Protein AF-A0A2V8P100-F1 (afdb_monomer_lite)

Foldseek 3Di:
DDDQKFDDDDDDDDDVPDPDDDDDIGGQQLQDDDKDKDKDADDDDDPDDPPPDGIDIDIDHHDDPDHNPQLLSLLSNPSDPDDPVRSCVLSVCLVVCPPPPVSNVVSSVVSVVCVCPDPLCCLFLVVQQLLQLLLPAWDWDWDCVVHTDIDTGGPADPNRSRHRSCQLCPPADPPPPCNVVSNVVSLLVSLLVSVVVSCVSFPQQDALLRSLVSSCVSVVVPDDPVRSVVLNCLCPPDRTNPPSNSSSD

Sequence (249 aa):
MAANYGHITGHLSFMPGETSKTFQVLIMKDGFGSSEGFSLYLANAQGFDYGPLRSVNFYVGPPEGATSGDRQNFVCQHNRQPDPEGLAFWTNQITSCGNDQACIEAKQIDVATAFLLSTEFRQTGYLVERMWKTAYGDMPANSMFGGAHQIKVPRVTIDAFLRDSQEISQGVVVGQPGWEALLENNRQAFALEFVQRLAAALPTSMSPAEFVDKLNANAGNILSANERATAINLFGNSIDTSSLNARAR

Radius of gyration: 21.55 Å; chains: 1; bounding box: 51×60×54 Å

Structure (mmCIF, N/CA/C/O backbone):
data_AF-A0A2V8P100-F1
#
_entry.id   AF-A0A2V8P100-F1
#
loop_
_atom_site.group_PDB
_atom_site.id
_atom_site.type_symbol
_atom_site.label_atom_id
_atom_site.label_alt_id
_atom_site.label_comp_id
_atom_site.label_asym_id
_atom_site.label_entity_id
_atom_site.label_seq_id
_atom_site.pdbx_PDB_ins_code
_atom_site.Cartn_x
_atom_site.Cartn_y
_atom_site.Cartn_z
_atom_site.occupancy
_atom_site.B_iso_or_equiv
_atom_site.auth_seq_id
_atom_site.auth_comp_id
_atom_site.auth_asym_id
_atom_site.auth_atom_id
_atom_site.pdbx_PDB_model_num
ATOM 1 N N . MET A 1 1 ? -19.256 9.508 -0.024 1.00 41.84 1 MET A N 1
ATOM 2 C CA . MET A 1 1 ? -19.756 8.808 1.174 1.00 41.84 1 MET A CA 1
ATOM 3 C C . MET A 1 1 ? -18.884 7.586 1.343 1.00 41.84 1 MET A C 1
ATOM 5 O O . MET A 1 1 ? -18.567 6.973 0.328 1.00 41.84 1 MET A O 1
ATOM 9 N N . ALA A 1 2 ? -18.387 7.340 2.552 1.00 52.50 2 ALA A N 1
ATOM 10 C CA . ALA A 1 2 ? -17.657 6.111 2.837 1.00 52.50 2 ALA A CA 1
ATOM 11 C C . ALA A 1 2 ? -18.679 4.972 2.939 1.00 52.50 2 ALA A C 1
ATOM 13 O O . ALA A 1 2 ? -19.800 5.212 3.377 1.00 52.50 2 ALA A O 1
ATOM 14 N N . ALA A 1 3 ? -18.321 3.772 2.488 1.00 56.94 3 ALA A N 1
ATOM 15 C CA . ALA A 1 3 ? -19.199 2.620 2.638 1.00 56.94 3 ALA A CA 1
ATOM 16 C C . ALA A 1 3 ? -19.293 2.224 4.120 1.00 56.94 3 ALA A C 1
ATOM 18 O O . ALA A 1 3 ? -18.285 2.214 4.830 1.00 56.94 3 ALA A O 1
ATOM 19 N N . ASN A 1 4 ? -20.481 1.823 4.570 1.00 58.72 4 ASN A N 1
ATOM 20 C CA . ASN A 1 4 ? -20.752 1.358 5.931 1.00 58.72 4 ASN A CA 1
ATOM 21 C C . ASN A 1 4 ? -20.175 -0.040 6.238 1.00 58.72 4 ASN A C 1
ATOM 23 O O . ASN A 1 4 ? -20.453 -0.631 7.285 1.00 58.72 4 ASN A O 1
ATOM 27 N N . TYR A 1 5 ? -19.392 -0.605 5.324 1.00 61.47 5 TYR A N 1
ATOM 28 C CA . TYR A 1 5 ? -18.783 -1.927 5.408 1.00 61.47 5 TYR A CA 1
ATOM 29 C C . TYR A 1 5 ? -17.414 -1.923 4.723 1.00 61.47 5 TYR A C 1
ATOM 31 O O . TYR A 1 5 ? -17.185 -1.224 3.737 1.00 61.47 5 TYR A O 1
ATOM 39 N N . GLY A 1 6 ? -16.482 -2.695 5.270 1.00 62.69 6 GLY A N 1
ATOM 40 C CA . GLY A 1 6 ? -15.168 -2.911 4.693 1.00 62.69 6 GLY A CA 1
ATOM 41 C C . GLY A 1 6 ? -15.260 -3.874 3.518 1.00 62.69 6 GLY A C 1
ATOM 42 O O . GLY A 1 6 ? -15.935 -4.904 3.592 1.00 62.69 6 GLY A O 1
ATOM 43 N N . HIS A 1 7 ? -14.554 -3.555 2.438 1.00 66.81 7 HIS A N 1
ATOM 44 C CA . HIS A 1 7 ? -14.373 -4.488 1.335 1.00 66.81 7 HIS A 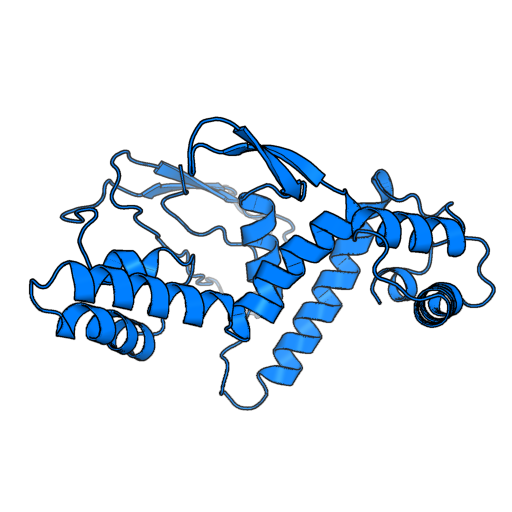CA 1
ATOM 45 C C . HIS A 1 7 ? -13.618 -5.732 1.828 1.00 66.81 7 HIS A C 1
ATOM 47 O O . HIS A 1 7 ? -12.612 -5.603 2.527 1.00 66.81 7 HIS A O 1
ATOM 53 N N . ILE A 1 8 ? -14.090 -6.928 1.456 1.00 70.56 8 ILE A N 1
ATOM 54 C CA . ILE A 1 8 ? -13.376 -8.186 1.690 1.00 70.56 8 ILE A CA 1
ATOM 55 C C . ILE A 1 8 ? -13.145 -8.957 0.391 1.00 70.56 8 ILE A C 1
ATOM 57 O O . ILE A 1 8 ? -14.051 -9.131 -0.421 1.00 70.56 8 ILE A O 1
ATOM 61 N N . THR A 1 9 ? -11.930 -9.461 0.191 1.00 75.88 9 THR A N 1
ATOM 62 C CA . THR A 1 9 ? -11.626 -10.488 -0.817 1.00 75.88 9 THR A CA 1
ATOM 63 C C . THR A 1 9 ? -10.693 -11.529 -0.216 1.00 75.88 9 THR A C 1
ATOM 65 O O . THR A 1 9 ? -9.847 -11.206 0.611 1.00 75.88 9 THR A O 1
ATOM 68 N N . GLY A 1 10 ? -10.864 -12.795 -0.595 1.00 73.50 10 GLY A N 1
ATOM 69 C CA . GLY A 1 10 ? -10.013 -13.877 -0.115 1.00 73.50 10 GLY A CA 1
ATOM 70 C C . GLY A 1 10 ? -10.379 -15.231 -0.715 1.00 73.50 10 GLY A C 1
ATOM 71 O O . GLY A 1 10 ? -11.362 -15.361 -1.445 1.00 73.50 10 GLY A O 1
ATOM 72 N N . HIS A 1 11 ? -9.584 -16.245 -0.376 1.00 79.00 11 HIS A N 1
ATOM 73 C CA . HIS A 1 11 ? -9.810 -17.634 -0.767 1.00 79.00 11 HIS A CA 1
ATOM 74 C C . HIS A 1 11 ? -10.365 -18.463 0.395 1.00 79.00 11 HIS A C 1
ATOM 76 O O . HIS A 1 11 ? -9.892 -18.371 1.527 1.00 79.00 11 HIS A O 1
ATOM 82 N N . LEU A 1 12 ? -11.346 -19.316 0.095 1.00 81.00 12 LEU A N 1
ATOM 83 C CA . LEU A 1 12 ? -11.880 -20.310 1.023 1.00 81.00 12 LEU A CA 1
ATOM 84 C C . LEU A 1 12 ? -11.398 -21.702 0.599 1.00 81.00 12 LEU A C 1
ATOM 86 O O . LEU A 1 12 ? -11.838 -22.223 -0.424 1.00 81.00 12 LEU A O 1
ATOM 90 N N . SER A 1 13 ? -10.512 -22.304 1.393 1.00 84.94 13 SER A N 1
ATOM 91 C CA . SER A 1 13 ? -9.955 -23.640 1.131 1.00 84.94 13 SER A CA 1
ATOM 92 C C . SER A 1 13 ? -10.539 -24.670 2.089 1.00 84.94 13 SER A C 1
ATOM 94 O O . SER A 1 13 ? -10.307 -24.581 3.293 1.00 84.94 13 SER A O 1
ATOM 96 N N . PHE A 1 14 ? -11.271 -25.650 1.564 1.00 83.94 14 PHE A N 1
ATOM 97 C CA . PHE A 1 14 ? -11.903 -26.715 2.345 1.00 83.94 14 PHE A CA 1
ATOM 98 C C . PHE A 1 14 ? -11.017 -27.966 2.369 1.00 83.94 14 PHE A C 1
ATOM 100 O O . PHE A 1 14 ? -10.573 -28.444 1.326 1.00 83.94 14 PHE A O 1
ATOM 107 N N . MET A 1 15 ? -10.764 -28.504 3.558 1.00 85.75 15 MET A N 1
ATOM 108 C CA . MET A 1 15 ? -10.129 -29.804 3.761 1.00 85.75 15 MET A CA 1
ATOM 109 C C . MET A 1 15 ? -11.155 -30.940 3.601 1.00 85.75 15 MET A C 1
ATOM 111 O O . MET A 1 15 ? -12.360 -30.700 3.728 1.00 85.75 15 MET A O 1
ATOM 115 N N . PRO A 1 16 ? -10.721 -32.194 3.355 1.00 84.94 16 PRO A N 1
ATOM 116 C CA . PRO A 1 16 ? -11.634 -33.331 3.276 1.00 84.94 16 PRO A CA 1
ATOM 117 C C . PRO A 1 16 ? -12.535 -33.432 4.515 1.00 84.94 16 PRO A C 1
ATOM 119 O O . PRO A 1 16 ? -12.050 -33.534 5.638 1.00 84.94 16 PRO A O 1
ATOM 122 N N . GLY A 1 17 ? -13.852 -33.402 4.299 1.00 86.75 17 GLY A N 1
ATOM 123 C CA . GLY A 1 17 ? -14.859 -33.463 5.363 1.00 86.75 17 GLY A CA 1
ATOM 124 C C . GLY A 1 17 ? -15.301 -32.109 5.934 1.00 86.75 17 GLY A C 1
ATOM 125 O O . GLY A 1 17 ? -16.277 -32.081 6.679 1.00 86.75 17 GLY A O 1
ATOM 126 N N . GLU A 1 18 ? -14.664 -30.987 5.578 1.00 86.62 18 GLU A N 1
ATOM 127 C CA . GLU A 1 18 ? -15.169 -29.659 5.944 1.00 86.62 18 GLU A CA 1
ATOM 128 C C . GLU A 1 18 ? -16.354 -29.260 5.056 1.00 86.62 18 GLU A C 1
ATOM 130 O O . GLU A 1 18 ? -16.256 -29.255 3.830 1.00 86.62 18 GLU A O 1
ATOM 135 N N . THR A 1 19 ? -17.466 -28.860 5.675 1.00 84.81 19 THR A N 1
ATOM 136 C CA . THR A 1 19 ? -18.686 -28.433 4.964 1.00 84.81 19 THR A CA 1
ATOM 137 C C . THR A 1 19 ? -19.005 -26.947 5.136 1.00 84.81 19 THR A C 1
ATOM 139 O O . THR A 1 19 ? -19.973 -26.458 4.561 1.00 84.81 19 THR A O 1
ATOM 142 N N . SER A 1 20 ? -18.220 -26.208 5.928 1.00 85.69 20 SER A N 1
ATOM 143 C CA . SER A 1 20 ? -18.439 -24.780 6.194 1.00 85.69 20 SER A CA 1
ATOM 144 C C . SER A 1 20 ? -17.132 -24.025 6.434 1.00 85.69 20 SER A C 1
ATOM 146 O O . SER A 1 20 ? -16.200 -24.572 7.021 1.00 85.69 20 SER A O 1
ATOM 148 N N . LYS A 1 21 ? -17.104 -22.744 6.053 1.00 83.19 21 LYS A N 1
ATOM 149 C CA . LYS A 1 21 ? -16.053 -21.781 6.406 1.00 83.19 21 LYS A CA 1
ATOM 150 C C . LYS A 1 21 ? -16.664 -20.489 6.928 1.00 83.19 21 LYS A C 1
ATOM 152 O O . LYS A 1 21 ? -17.764 -20.116 6.527 1.00 83.19 21 LYS A O 1
ATOM 157 N N . THR A 1 22 ? -15.902 -19.796 7.763 1.00 81.12 22 THR A N 1
ATOM 158 C CA . THR A 1 22 ? -16.258 -18.481 8.297 1.00 81.12 22 THR A CA 1
ATOM 159 C C . THR A 1 22 ? -15.250 -17.453 7.806 1.00 81.12 22 THR A C 1
ATOM 161 O O . THR A 1 22 ? -14.053 -17.725 7.746 1.00 81.12 22 THR A O 1
ATOM 164 N N . PHE A 1 23 ? -15.738 -16.266 7.478 1.00 74.69 23 PHE A N 1
ATOM 165 C CA . PHE A 1 23 ? -14.945 -15.077 7.187 1.00 74.69 23 PHE A CA 1
ATOM 166 C C . PHE A 1 23 ? -15.569 -13.898 7.939 1.00 74.69 23 PHE A C 1
ATOM 168 O O . PHE A 1 23 ? -16.713 -13.981 8.389 1.00 74.69 23 PHE A O 1
ATOM 175 N N . GLN A 1 24 ? -14.819 -12.814 8.107 1.00 69.94 24 GLN A N 1
ATOM 176 C CA . GLN A 1 24 ? -15.282 -11.630 8.830 1.00 69.94 24 GLN A CA 1
ATOM 177 C C . GLN A 1 24 ? -15.435 -10.466 7.859 1.00 69.94 24 GLN A C 1
ATOM 179 O O . GLN A 1 24 ? -14.522 -10.186 7.091 1.00 69.94 24 GLN A O 1
ATOM 184 N N . VAL A 1 25 ? -16.579 -9.784 7.900 1.00 69.62 25 VAL A N 1
ATOM 185 C CA . VAL A 1 25 ? -16.791 -8.521 7.185 1.00 69.62 25 VAL A CA 1
ATOM 186 C C . VAL A 1 25 ? -16.792 -7.412 8.220 1.00 69.62 25 VAL A C 1
ATOM 188 O O . VAL A 1 25 ? -17.570 -7.454 9.174 1.00 69.62 25 VAL A O 1
ATOM 191 N N . LEU A 1 26 ? -15.916 -6.429 8.042 1.00 66.69 26 LEU A N 1
ATOM 192 C CA . LEU A 1 26 ? -15.893 -5.266 8.914 1.00 66.69 26 LEU A CA 1
ATOM 193 C C . LEU A 1 26 ? -17.109 -4.386 8.618 1.00 66.69 26 LEU A C 1
ATOM 195 O O . LEU A 1 26 ? -17.379 -4.083 7.462 1.00 66.69 26 LEU A O 1
ATOM 199 N N . ILE A 1 27 ? -17.822 -3.946 9.650 1.00 66.75 27 ILE A N 1
ATOM 200 C CA . ILE A 1 27 ? -18.896 -2.956 9.528 1.00 66.75 27 ILE A CA 1
ATOM 201 C C . ILE A 1 27 ? -18.372 -1.627 10.073 1.00 66.75 27 ILE A C 1
ATOM 203 O 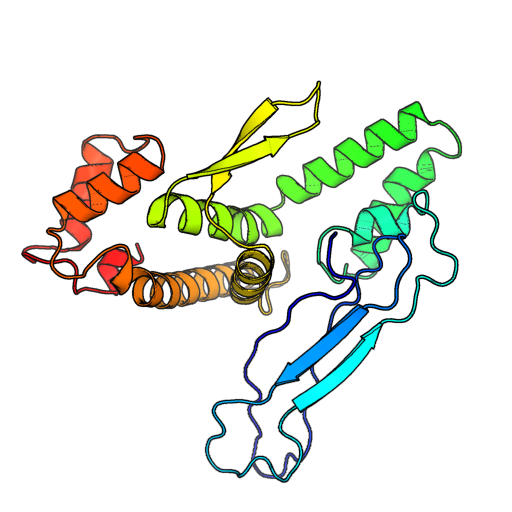O . ILE A 1 27 ? -17.892 -1.568 11.203 1.00 66.75 27 ILE A O 1
ATOM 207 N N . MET A 1 28 ? -18.448 -0.572 9.267 1.00 60.38 28 MET A N 1
ATOM 208 C CA . MET A 1 28 ? -17.819 0.730 9.510 1.00 60.38 28 MET A CA 1
ATOM 209 C C . MET A 1 28 ? -18.894 1.802 9.452 1.00 60.38 28 MET A C 1
ATOM 211 O O . MET A 1 28 ? -19.043 2.490 8.453 1.00 60.38 28 MET A O 1
ATOM 215 N N . LYS A 1 29 ? -19.702 1.908 10.505 1.00 60.62 29 LYS A N 1
ATOM 216 C CA . LYS A 1 29 ? -20.777 2.903 10.546 1.00 60.62 29 LYS A CA 1
ATOM 217 C C . LYS A 1 29 ? -20.166 4.305 10.593 1.00 60.62 29 LYS A C 1
ATOM 219 O O . LYS A 1 29 ? -19.533 4.658 11.584 1.00 60.62 29 LYS A O 1
ATOM 224 N N . ASP A 1 30 ? -20.368 5.098 9.544 1.00 51.94 30 ASP A N 1
ATOM 225 C CA . ASP A 1 30 ? -19.802 6.451 9.418 1.00 51.94 30 ASP A CA 1
ATOM 226 C C . ASP A 1 30 ? -20.589 7.527 10.201 1.00 51.94 30 ASP A C 1
ATOM 228 O O . ASP A 1 30 ? -20.211 8.698 10.225 1.00 51.94 30 ASP A O 1
ATOM 232 N N . GLY A 1 31 ? -21.666 7.123 10.885 1.00 52.47 31 GLY A N 1
ATOM 233 C CA . GLY A 1 31 ? -22.536 8.007 11.664 1.00 52.47 31 GLY A CA 1
ATOM 234 C C . GLY A 1 31 ? -23.555 8.781 10.821 1.00 52.47 31 GLY A C 1
ATOM 235 O O . GLY A 1 31 ? -24.332 9.549 11.387 1.00 52.47 31 GLY A O 1
ATOM 236 N N . PHE A 1 32 ? -23.604 8.569 9.499 1.00 50.31 32 PHE A N 1
ATOM 237 C CA . PHE A 1 32 ? -24.559 9.204 8.593 1.00 50.31 32 PHE A CA 1
ATOM 238 C C . PHE A 1 32 ? -25.553 8.184 8.010 1.00 50.31 32 PHE A C 1
ATOM 240 O O . PHE A 1 32 ? -25.241 7.046 7.672 1.00 50.31 32 PHE A O 1
ATOM 247 N N . GLY A 1 33 ? -26.825 8.587 7.967 1.00 55.94 33 GLY A N 1
ATOM 248 C CA . GLY A 1 33 ? -27.954 7.684 7.763 1.00 55.94 33 GLY A CA 1
ATOM 249 C C . GLY A 1 33 ? -28.288 7.387 6.302 1.00 55.94 33 GLY A C 1
ATOM 250 O O . GLY A 1 33 ? -28.824 8.237 5.599 1.00 55.94 33 GLY A O 1
ATOM 251 N N . SER A 1 34 ? -28.094 6.132 5.902 1.00 59.22 34 SER A N 1
ATOM 252 C CA . SER A 1 34 ? -29.028 5.340 5.086 1.00 59.22 34 SER A CA 1
ATOM 253 C C . SER A 1 34 ? -28.655 3.858 5.213 1.00 59.22 34 SER A C 1
ATOM 255 O O . SER A 1 34 ? -27.552 3.536 5.652 1.00 59.22 34 SER A O 1
ATOM 257 N N . SER A 1 35 ? -29.570 2.942 4.891 1.00 65.25 35 SER A N 1
ATOM 258 C CA . SER A 1 35 ? -29.195 1.533 4.755 1.00 65.25 35 SER A CA 1
ATOM 259 C C . SER A 1 35 ? -28.334 1.360 3.515 1.00 65.25 35 SER A C 1
ATOM 261 O O . SER A 1 35 ? -28.740 1.763 2.426 1.00 65.25 35 SER A O 1
ATOM 263 N N . GLU A 1 36 ? -27.183 0.719 3.672 1.00 73.00 36 GLU A N 1
ATOM 264 C CA . GLU A 1 36 ? -26.303 0.402 2.554 1.00 73.00 36 GLU A CA 1
ATOM 265 C C . GLU A 1 36 ? -26.272 -1.109 2.337 1.00 73.00 36 GLU A C 1
ATOM 267 O O . GLU A 1 36 ? -26.146 -1.890 3.285 1.00 73.00 36 GLU A O 1
ATOM 272 N N . GLY A 1 37 ? -26.455 -1.520 1.085 1.00 72.88 37 GLY A N 1
ATOM 273 C CA . GLY A 1 37 ? -26.404 -2.919 0.690 1.00 72.88 37 GLY A CA 1
ATOM 274 C C . GLY A 1 37 ? -25.052 -3.266 0.086 1.00 72.88 37 GLY A C 1
ATOM 275 O O . GLY A 1 37 ? -24.488 -2.468 -0.659 1.00 72.88 37 GLY A O 1
ATOM 276 N N . PHE A 1 38 ? -24.572 -4.474 0.355 1.00 77.94 38 PHE A N 1
ATOM 277 C CA . PHE A 1 38 ? -23.441 -5.056 -0.360 1.00 77.94 38 PHE A CA 1
ATOM 278 C C . PHE A 1 38 ? -23.751 -6.481 -0.784 1.00 77.94 38 PHE A C 1
ATOM 280 O O . PHE A 1 38 ? -24.570 -7.169 -0.174 1.00 77.94 38 PHE A O 1
ATOM 287 N N . SER A 1 39 ? -23.078 -6.935 -1.831 1.00 84.00 39 SER A N 1
ATOM 288 C CA . SER A 1 39 ? -23.228 -8.291 -2.342 1.00 84.00 39 SER A CA 1
ATOM 289 C C . SER A 1 39 ? -21.933 -9.057 -2.116 1.00 84.00 39 SER A C 1
ATOM 291 O O . SER A 1 39 ? -20.860 -8.614 -2.519 1.00 84.00 39 SER A O 1
ATOM 293 N N . LEU A 1 40 ? -22.037 -10.227 -1.497 1.00 83.75 40 LEU A N 1
ATOM 294 C CA . LEU A 1 40 ? -20.969 -11.216 -1.508 1.00 83.75 40 LEU A CA 1
ATOM 295 C C . LEU A 1 40 ? -21.102 -12.048 -2.781 1.00 83.75 40 LEU A C 1
ATOM 297 O O . LEU A 1 40 ? -22.211 -12.459 -3.126 1.00 83.75 40 LEU A O 1
ATOM 301 N N . TYR A 1 41 ? -19.986 -12.335 -3.444 1.00 85.44 41 TYR A N 1
ATOM 302 C CA . TYR A 1 41 ? -19.936 -13.205 -4.618 1.00 85.44 41 TYR A CA 1
ATOM 303 C C . TYR A 1 41 ? -18.919 -14.324 -4.397 1.00 85.44 41 TYR A C 1
ATOM 305 O O . TYR A 1 41 ? -17.794 -14.065 -3.976 1.00 85.44 41 TYR A O 1
ATOM 313 N N . LEU A 1 42 ? -19.303 -15.563 -4.706 1.00 85.25 42 LEU A N 1
ATOM 314 C CA . LEU A 1 42 ? -18.384 -16.700 -4.761 1.00 85.25 42 LEU A CA 1
ATOM 315 C C . LEU A 1 42 ? -17.949 -16.931 -6.215 1.00 85.25 42 LEU A C 1
ATOM 317 O O . LEU A 1 42 ? -18.788 -17.075 -7.104 1.00 85.25 42 LEU A O 1
ATOM 321 N N . ALA A 1 43 ? -16.636 -16.975 -6.447 1.00 84.19 43 ALA A N 1
ATOM 322 C CA . ALA A 1 43 ? -16.020 -17.139 -7.766 1.00 84.19 43 ALA A CA 1
ATOM 323 C C . ALA A 1 43 ? -14.823 -18.113 -7.716 1.00 84.19 43 ALA A C 1
ATOM 325 O O . ALA A 1 43 ? -14.382 -18.503 -6.638 1.00 84.19 43 ALA A O 1
ATOM 326 N N . ASN A 1 44 ? -14.398 -18.613 -8.884 1.00 81.56 44 ASN A N 1
ATOM 327 C CA . ASN A 1 44 ? -13.300 -19.573 -9.086 1.00 81.56 44 ASN A CA 1
ATOM 328 C C . ASN A 1 44 ? -13.296 -20.876 -8.231 1.00 81.56 44 ASN A C 1
ATOM 330 O O . ASN A 1 44 ? -12.285 -21.206 -7.618 1.00 81.56 44 ASN A O 1
ATOM 334 N N . ALA A 1 45 ? -14.392 -21.643 -8.194 1.00 82.50 45 ALA A N 1
ATOM 335 C CA . ALA A 1 45 ? -14.489 -22.909 -7.466 1.00 82.50 45 ALA A CA 1
ATOM 336 C C . ALA A 1 45 ? -13.689 -23.988 -8.186 1.00 82.50 45 ALA A C 1
ATOM 338 O O . ALA A 1 45 ? -13.707 -24.089 -9.412 1.00 82.50 45 ALA A O 1
ATOM 339 N N . GLN A 1 46 ? -12.991 -24.792 -7.394 1.00 83.62 46 GLN A N 1
ATOM 340 C CA . GLN A 1 46 ? -12.144 -25.880 -7.854 1.00 83.62 46 GLN A CA 1
ATOM 341 C C . GLN A 1 46 ? -12.453 -27.102 -6.988 1.00 83.62 46 GLN A C 1
ATOM 343 O O . GLN A 1 46 ? -12.393 -27.021 -5.764 1.00 83.62 46 GLN A O 1
ATOM 348 N N . GLY A 1 47 ? -12.804 -28.228 -7.613 1.00 80.50 47 GLY A N 1
ATOM 349 C CA . GLY A 1 47 ? -13.109 -29.479 -6.903 1.00 80.50 47 GLY A CA 1
ATOM 350 C C . GLY A 1 47 ? -14.511 -29.575 -6.283 1.00 80.50 47 GLY A C 1
ATOM 351 O O . GLY A 1 47 ? -14.802 -30.572 -5.629 1.00 80.50 47 GLY A O 1
ATOM 352 N N . PHE A 1 48 ? -15.382 -28.583 -6.494 1.00 75.81 48 PHE A N 1
ATOM 353 C CA . PHE A 1 48 ? -16.797 -28.611 -6.108 1.00 75.81 48 PHE A CA 1
ATOM 354 C C . PHE A 1 48 ? -17.623 -27.651 -6.975 1.00 75.81 48 PHE A C 1
ATOM 356 O O . PHE A 1 48 ? -17.084 -26.716 -7.567 1.00 75.81 48 PHE A O 1
ATOM 363 N N . ASP A 1 49 ? -18.939 -27.860 -7.002 1.00 78.75 49 ASP A N 1
ATOM 364 C CA . ASP A 1 49 ? -19.901 -26.942 -7.614 1.00 78.75 49 ASP A CA 1
ATOM 365 C C . ASP A 1 49 ? -20.504 -25.998 -6.566 1.00 78.75 49 ASP A C 1
ATOM 367 O O . ASP A 1 49 ? -20.748 -26.380 -5.425 1.00 78.75 49 ASP A O 1
ATOM 371 N N . TYR A 1 50 ? -20.815 -24.762 -6.963 1.00 68.69 50 TYR A N 1
ATOM 372 C CA . TYR A 1 50 ? -21.352 -23.722 -6.068 1.00 68.69 50 TYR A CA 1
ATOM 373 C C . TYR A 1 50 ? -22.733 -23.992 -5.463 1.00 68.69 50 TYR A C 1
ATOM 375 O O . TYR A 1 50 ? -23.196 -23.225 -4.620 1.00 68.69 50 TYR A O 1
ATOM 383 N N . GLY A 1 51 ? -23.452 -25.005 -5.943 1.00 72.75 51 GLY A N 1
ATOM 384 C CA . GLY A 1 51 ? -24.893 -25.071 -5.724 1.00 72.75 51 GLY A CA 1
ATOM 385 C C . GLY A 1 51 ? -25.623 -23.823 -6.273 1.00 72.75 51 GLY A C 1
ATOM 386 O O . GLY A 1 51 ? -25.087 -23.098 -7.121 1.00 72.75 51 GLY A O 1
ATOM 387 N N . PRO A 1 52 ? -26.872 -23.574 -5.837 1.00 73.75 52 PRO A N 1
ATOM 388 C CA . PRO A 1 52 ? -27.731 -22.533 -6.411 1.00 73.75 52 PRO A CA 1
ATOM 389 C C . PRO A 1 52 ? -27.412 -21.103 -5.938 1.00 73.75 52 PRO A C 1
ATOM 391 O O . PRO A 1 52 ? -27.794 -20.145 -6.607 1.00 73.75 52 PRO A O 1
ATOM 394 N N . LEU A 1 53 ? -26.720 -20.931 -4.808 1.00 70.81 53 LEU A N 1
ATOM 395 C CA . LEU A 1 53 ? -26.421 -19.618 -4.230 1.00 70.81 53 LEU A CA 1
ATOM 396 C C . LEU A 1 53 ? -24.975 -19.219 -4.530 1.00 70.81 53 LEU A C 1
ATOM 398 O O . LEU A 1 53 ? -24.040 -19.689 -3.893 1.00 70.81 53 LEU A O 1
ATOM 402 N N . ARG A 1 54 ? -24.799 -18.319 -5.501 1.00 77.94 54 ARG A N 1
ATOM 403 C CA . ARG A 1 54 ? -23.485 -17.752 -5.870 1.00 77.94 54 ARG A CA 1
ATOM 404 C C . ARG A 1 54 ? -23.277 -16.331 -5.370 1.00 77.94 54 ARG A C 1
ATOM 406 O O . ARG A 1 54 ? -22.155 -15.833 -5.375 1.00 77.94 54 ARG A O 1
ATOM 413 N N . SER A 1 55 ? -24.362 -15.687 -4.960 1.00 82.25 55 SER A N 1
ATOM 414 C CA . SER A 1 55 ? -24.339 -14.356 -4.390 1.00 82.25 55 SER A CA 1
ATOM 415 C C . SER A 1 55 ? -25.371 -14.233 -3.285 1.00 82.25 55 SER A C 1
ATOM 417 O O . SER A 1 55 ? -26.442 -14.839 -3.355 1.00 82.25 55 SER A O 1
ATOM 419 N N . VAL A 1 56 ? -25.025 -13.457 -2.266 1.00 83.38 56 VAL A N 1
ATOM 420 C CA . VAL A 1 56 ? -25.910 -13.104 -1.160 1.00 83.38 56 VAL A CA 1
ATOM 421 C C . VAL A 1 56 ? -25.829 -11.598 -0.970 1.00 83.38 56 VAL A C 1
ATOM 423 O O . VAL A 1 56 ? -24.735 -11.040 -0.888 1.00 83.38 56 VAL A O 1
ATOM 426 N N . ASN A 1 57 ? -26.992 -10.953 -0.900 1.00 82.88 57 ASN A N 1
ATOM 427 C CA . ASN A 1 57 ? -27.095 -9.536 -0.580 1.00 82.88 57 ASN A CA 1
ATOM 428 C C . ASN A 1 57 ? -27.221 -9.366 0.931 1.00 82.88 57 ASN A C 1
ATOM 430 O O . ASN A 1 57 ? -28.075 -9.986 1.567 1.00 82.88 57 ASN A O 1
ATOM 434 N N . PHE A 1 58 ? -26.386 -8.502 1.483 1.00 80.31 58 PHE A N 1
ATOM 435 C CA . PHE A 1 58 ? -26.404 -8.083 2.871 1.00 80.31 58 PHE A CA 1
ATOM 436 C C . PHE A 1 58 ? -26.847 -6.630 2.943 1.00 80.31 58 PHE A C 1
ATOM 438 O O . PHE A 1 58 ? -26.549 -5.836 2.053 1.00 80.31 58 PHE A O 1
ATOM 445 N N . TYR A 1 59 ? -27.538 -6.284 4.024 1.00 76.94 59 TYR A N 1
ATOM 446 C CA . TYR A 1 59 ? -27.953 -4.917 4.306 1.00 76.94 59 TYR A CA 1
ATOM 447 C C . TYR A 1 59 ? -27.401 -4.504 5.658 1.00 76.94 59 TYR A C 1
ATOM 449 O O . TYR A 1 59 ? -27.663 -5.154 6.672 1.00 76.94 59 TYR A O 1
ATOM 457 N N . VAL A 1 60 ? -26.649 -3.410 5.669 1.00 70.31 60 VAL A N 1
ATOM 458 C CA . VAL A 1 60 ? -26.217 -2.759 6.899 1.00 70.31 60 VAL A CA 1
ATOM 459 C C . VAL A 1 60 ? -27.283 -1.731 7.255 1.00 70.31 60 VAL A C 1
ATOM 461 O O . VAL A 1 60 ? -27.524 -0.774 6.518 1.00 70.31 60 VAL A O 1
ATOM 464 N N . GLY A 1 61 ? -27.980 -1.976 8.365 1.00 62.59 61 GLY A N 1
ATOM 465 C CA . GLY A 1 61 ? -28.975 -1.049 8.900 1.00 62.59 61 GLY A CA 1
ATOM 466 C C . GLY A 1 61 ? -28.351 0.290 9.312 1.00 62.59 61 GLY A C 1
ATOM 467 O O . GLY A 1 61 ? -27.133 0.362 9.511 1.00 62.59 61 GLY A O 1
ATOM 468 N N . PRO A 1 62 ? -29.171 1.346 9.466 1.00 58.19 62 PRO A N 1
ATOM 469 C CA . PRO A 1 62 ? -28.682 2.651 9.892 1.00 58.19 62 PRO A CA 1
ATOM 470 C C . PRO A 1 62 ? -27.912 2.554 11.224 1.00 58.19 62 PRO A C 1
ATOM 472 O O . PRO A 1 62 ? -28.107 1.609 12.001 1.00 58.19 62 PRO A O 1
ATOM 475 N N . PRO A 1 63 ? -27.025 3.518 11.516 1.00 56.25 63 PRO A N 1
ATOM 476 C CA . PRO A 1 63 ? -26.392 3.582 12.819 1.00 56.25 63 PRO A CA 1
ATOM 477 C C . PRO A 1 63 ? -27.451 3.722 13.927 1.00 56.25 63 PRO A C 1
ATOM 479 O O . PRO A 1 63 ? -28.136 4.736 14.014 1.00 56.25 63 PRO A O 1
ATOM 482 N N . GLU A 1 64 ? -27.600 2.710 14.786 1.00 50.66 64 GLU A N 1
ATOM 483 C CA . GLU A 1 64 ? -28.364 2.844 16.027 1.00 50.66 64 GLU A CA 1
ATOM 484 C C . GLU A 1 64 ? -27.507 3.622 17.031 1.00 50.66 64 GLU A C 1
ATOM 486 O O . GLU A 1 64 ? -26.462 3.141 17.463 1.00 50.66 64 GLU A O 1
ATOM 491 N N . GLY A 1 65 ? -27.918 4.849 17.356 1.00 50.44 65 GLY A N 1
ATOM 492 C CA . GLY A 1 65 ? -27.334 5.646 18.440 1.00 50.44 65 GLY A CA 1
ATOM 493 C C . GLY A 1 65 ? -25.986 6.321 18.164 1.00 50.44 65 GLY A C 1
ATOM 494 O O . GLY A 1 65 ? -25.527 7.062 19.024 1.00 50.44 65 GLY A O 1
ATOM 495 N N . ALA A 1 66 ? -25.369 6.123 16.996 1.00 44.69 66 ALA A N 1
ATOM 496 C CA . ALA A 1 66 ? -24.097 6.763 16.665 1.00 44.69 66 ALA A CA 1
ATOM 497 C C . ALA A 1 66 ? -24.313 8.219 16.238 1.00 44.69 66 ALA A C 1
ATOM 499 O O . ALA A 1 66 ? -24.855 8.492 15.166 1.00 44.69 66 ALA A O 1
ATOM 500 N N . THR A 1 67 ? -23.859 9.154 17.068 1.00 46.62 67 THR A N 1
ATOM 501 C CA . THR A 1 67 ? -23.697 10.551 16.656 1.00 46.62 67 THR A CA 1
ATOM 502 C C . THR A 1 67 ? -22.261 10.759 16.180 1.00 46.62 67 THR A C 1
ATOM 504 O O . THR A 1 67 ? -21.336 10.075 16.621 1.00 46.62 67 THR A O 1
ATOM 507 N N . SER A 1 68 ? -22.032 11.725 15.291 1.00 46.56 68 SER A N 1
ATOM 508 C CA . SER A 1 68 ? -20.701 12.092 14.776 1.00 46.56 68 SER A CA 1
ATOM 509 C C . SER A 1 68 ? -19.704 12.579 15.853 1.00 46.56 68 SER A C 1
ATOM 511 O O . SER A 1 68 ? -18.602 12.998 15.512 1.00 46.56 68 SER A O 1
ATOM 513 N N . GLY A 1 69 ? -20.080 12.547 17.140 1.00 50.28 69 GLY A N 1
ATOM 514 C CA . GLY A 1 69 ? -19.251 12.887 18.301 1.00 50.28 69 GLY A CA 1
ATOM 515 C C . GLY A 1 69 ? -18.790 11.690 19.145 1.00 50.28 69 GLY A C 1
ATOM 516 O O . GLY A 1 69 ? -18.055 11.882 20.114 1.00 50.28 69 GLY A O 1
ATOM 517 N N . ASP A 1 70 ? -19.184 10.458 18.807 1.00 63.41 70 ASP A N 1
ATOM 518 C CA . ASP A 1 70 ? -18.775 9.284 19.579 1.00 63.41 70 ASP A CA 1
ATOM 519 C C . ASP A 1 70 ? -17.297 8.962 19.338 1.00 63.41 70 ASP A C 1
ATOM 521 O O . ASP A 1 70 ? -16.872 8.590 18.243 1.00 63.41 70 ASP A O 1
ATOM 525 N N . ARG A 1 71 ? -16.495 9.077 20.399 1.00 65.56 71 ARG A N 1
ATOM 526 C CA . ARG A 1 71 ? -15.036 8.866 20.372 1.00 65.56 71 ARG A CA 1
ATOM 527 C C . ARG A 1 71 ? -14.641 7.496 19.825 1.00 65.56 71 ARG A C 1
ATOM 529 O O . ARG A 1 71 ? -13.628 7.372 19.146 1.00 65.56 71 ARG A O 1
ATOM 536 N N . GLN A 1 72 ? -15.468 6.489 20.088 1.00 59.72 72 GLN A N 1
ATOM 537 C CA . GLN A 1 72 ? -15.281 5.138 19.572 1.00 59.72 72 GLN A CA 1
ATOM 538 C C . GLN A 1 72 ? -15.476 5.080 18.048 1.00 59.72 72 GLN A C 1
ATOM 540 O O . GLN A 1 72 ? -14.711 4.406 17.363 1.00 59.72 72 GLN A O 1
ATOM 545 N N . ASN A 1 73 ? -16.421 5.848 17.495 1.00 63.22 73 ASN A N 1
ATOM 546 C CA . ASN A 1 73 ? -16.623 5.925 16.048 1.00 63.22 73 ASN A CA 1
ATOM 547 C C . ASN A 1 73 ? -15.450 6.620 15.350 1.00 63.22 73 ASN A C 1
ATOM 549 O O . ASN A 1 73 ? -15.047 6.165 14.287 1.00 63.22 73 ASN A O 1
ATOM 553 N N . PHE A 1 74 ? -14.853 7.658 15.951 1.00 62.38 74 PHE A N 1
ATOM 554 C CA . PHE A 1 74 ? -13.650 8.300 15.398 1.00 62.38 74 PHE A CA 1
ATOM 555 C C . PHE A 1 74 ? -12.496 7.298 15.222 1.00 62.38 74 PHE A C 1
ATOM 557 O O . PHE A 1 74 ? -11.873 7.252 14.168 1.00 62.38 74 PHE A O 1
ATOM 564 N N . VAL A 1 75 ? -12.261 6.436 16.217 1.00 57.16 75 VAL A N 1
ATOM 565 C CA . VAL A 1 75 ? -11.219 5.395 16.144 1.00 57.16 75 VAL A CA 1
ATOM 566 C C . VAL A 1 75 ? -11.566 4.313 15.107 1.00 57.16 75 VAL A C 1
ATOM 568 O O . VAL A 1 75 ? -10.677 3.789 14.437 1.00 57.16 75 VAL A O 1
ATOM 571 N N . CYS A 1 76 ? -12.852 4.000 14.926 1.00 58.41 76 CYS A N 1
ATOM 572 C CA . CYS A 1 76 ? -13.322 2.997 13.965 1.00 58.41 76 CYS A CA 1
ATOM 573 C C . CYS A 1 76 ? -13.387 3.487 12.503 1.00 58.41 76 CYS A C 1
ATOM 575 O O . CYS A 1 76 ? -13.485 2.655 11.602 1.00 58.41 76 CYS A O 1
ATOM 577 N N . GLN A 1 77 ? -13.288 4.795 12.231 1.00 56.75 77 GLN A N 1
ATOM 578 C CA . GLN A 1 77 ? -13.305 5.361 10.866 1.00 56.75 77 GLN A CA 1
ATOM 579 C C . GLN A 1 77 ? -12.095 4.949 10.001 1.00 56.75 77 GLN A C 1
ATOM 581 O O . GLN A 1 77 ? -12.046 5.249 8.809 1.00 56.75 77 GLN A O 1
ATOM 586 N N . HIS A 1 78 ? -11.119 4.232 10.562 1.00 58.50 78 HIS A N 1
ATOM 587 C CA . HIS A 1 78 ? -9.862 3.876 9.900 1.00 58.50 78 HIS A CA 1
ATOM 588 C C . HIS A 1 78 ? -9.874 2.543 9.127 1.00 58.50 78 HIS A C 1
ATOM 590 O O . HIS A 1 78 ? -8.821 1.943 8.924 1.00 58.50 78 HIS A O 1
ATOM 596 N N . ASN A 1 79 ? -11.040 2.077 8.668 1.00 53.03 79 ASN A N 1
ATOM 597 C CA . ASN A 1 79 ? -11.194 0.842 7.883 1.00 53.03 79 ASN A CA 1
ATOM 598 C C . ASN A 1 79 ? -10.524 -0.407 8.485 1.00 53.03 79 ASN A C 1
ATOM 600 O O . ASN A 1 79 ? -10.048 -1.286 7.767 1.00 53.03 79 ASN A O 1
ATOM 604 N N . ARG A 1 80 ? -10.478 -0.492 9.817 1.00 54.38 80 ARG A N 1
ATOM 605 C CA . ARG A 1 80 ? -9.871 -1.598 10.562 1.00 54.38 80 ARG A CA 1
ATOM 606 C C . ARG A 1 80 ? -10.875 -2.123 11.578 1.00 54.38 80 ARG A C 1
ATOM 608 O O . ARG A 1 80 ? -11.589 -1.327 12.177 1.00 54.38 80 ARG A O 1
ATOM 615 N N . GLN A 1 81 ? -10.912 -3.438 11.800 1.00 53.78 81 GLN A N 1
ATOM 616 C CA . GLN A 1 81 ? -11.466 -3.964 13.045 1.00 53.78 81 GLN A CA 1
ATOM 617 C C . GLN A 1 81 ? -10.394 -3.716 14.101 1.00 53.78 81 GLN A C 1
ATOM 619 O O . GLN A 1 81 ? -9.352 -4.376 14.050 1.00 53.78 81 GLN A O 1
ATOM 624 N N . PRO A 1 82 ? -10.549 -2.710 14.972 1.00 59.59 82 PRO A N 1
ATOM 625 C CA . PRO A 1 82 ? -9.527 -2.449 15.962 1.00 59.59 82 PRO A CA 1
ATOM 626 C C . PRO A 1 82 ? -9.462 -3.662 16.895 1.00 59.59 82 PRO A C 1
ATOM 628 O O . PRO A 1 82 ? -10.496 -4.236 17.257 1.00 59.59 82 PRO A O 1
ATOM 631 N N . ASP A 1 83 ? -8.254 -4.080 17.262 1.00 63.28 83 ASP A N 1
ATOM 632 C CA . ASP A 1 83 ? -8.119 -5.029 18.356 1.00 63.28 83 ASP A CA 1
ATOM 633 C C . ASP A 1 83 ? -8.729 -4.392 19.623 1.00 63.28 83 ASP A C 1
ATOM 635 O O . ASP A 1 83 ? -8.647 -3.168 19.789 1.00 63.28 83 ASP A O 1
ATOM 639 N N . PRO A 1 84 ? -9.403 -5.163 20.497 1.00 67.12 84 PRO A N 1
ATOM 640 C CA . PRO A 1 84 ? -10.142 -4.581 21.617 1.00 67.12 84 PRO A CA 1
ATOM 641 C C . PRO A 1 84 ? -9.286 -3.690 22.528 1.00 67.12 84 PRO A C 1
ATOM 643 O O . PRO A 1 84 ? -9.770 -2.671 23.023 1.00 67.12 84 PRO A O 1
ATOM 646 N N . GLU A 1 85 ? -8.014 -4.047 22.719 1.00 68.94 85 GLU A N 1
ATOM 647 C CA . GLU A 1 85 ? -7.068 -3.299 23.550 1.00 68.94 85 GLU A CA 1
ATOM 648 C C . GLU A 1 85 ? -6.668 -1.972 22.895 1.00 68.94 85 GLU A C 1
ATOM 650 O O . GLU A 1 85 ? -6.739 -0.923 23.536 1.00 68.94 85 GLU A O 1
ATOM 655 N N . GLY A 1 86 ? -6.334 -1.989 21.606 1.00 73.00 86 GLY A N 1
ATOM 656 C CA . GLY A 1 86 ? -6.046 -0.808 20.803 1.00 73.00 86 GLY A CA 1
ATOM 657 C C . GLY A 1 86 ? -7.249 0.127 20.703 1.00 73.00 86 GLY A C 1
ATOM 658 O O . GLY A 1 86 ? -7.102 1.335 20.899 1.00 73.00 86 GLY A O 1
ATOM 659 N N . LEU A 1 87 ? -8.456 -0.410 20.482 1.00 72.56 87 LEU A N 1
ATOM 660 C CA . LEU A 1 87 ? -9.690 0.383 20.486 1.00 72.56 87 LEU A CA 1
ATOM 661 C C . LEU A 1 87 ? -9.863 1.117 21.813 1.00 72.56 87 LEU A C 1
ATOM 663 O O . LEU A 1 87 ? -10.116 2.324 21.822 1.00 72.56 87 LEU A O 1
ATOM 667 N N . ALA A 1 88 ? -9.725 0.395 22.926 1.00 76.62 88 ALA A N 1
ATOM 668 C CA . ALA A 1 88 ? -9.841 0.972 24.256 1.00 76.62 88 ALA A CA 1
ATOM 669 C C . ALA A 1 88 ? -8.758 2.031 24.493 1.00 76.62 88 ALA A C 1
ATOM 671 O O . ALA A 1 88 ? -9.069 3.131 24.947 1.00 76.62 88 ALA A O 1
ATOM 672 N N . PHE A 1 89 ? -7.506 1.743 24.134 1.00 82.38 89 PHE A N 1
ATOM 673 C CA . PHE A 1 89 ? -6.389 2.671 24.281 1.00 82.38 89 PHE A CA 1
ATOM 674 C C . PHE A 1 89 ? -6.638 3.991 23.539 1.00 82.38 89 PHE A C 1
ATOM 676 O O . PHE A 1 89 ? -6.608 5.056 24.160 1.00 82.38 89 PHE A O 1
ATOM 683 N N . TRP A 1 90 ? -6.944 3.937 22.240 1.00 82.25 90 TRP A N 1
ATOM 684 C CA . TRP A 1 90 ? -7.155 5.137 21.425 1.00 82.25 90 TRP A CA 1
ATOM 685 C C . TRP A 1 90 ? -8.434 5.887 21.809 1.00 82.25 90 TRP A C 1
ATOM 687 O O . TRP A 1 90 ? -8.434 7.117 21.862 1.00 82.25 90 TRP A O 1
ATOM 697 N N . THR A 1 91 ? -9.501 5.170 22.176 1.00 80.94 91 THR A N 1
ATOM 698 C CA . THR A 1 91 ? -10.731 5.790 22.699 1.00 80.94 91 THR A CA 1
ATOM 699 C C . THR A 1 91 ? -10.452 6.533 24.005 1.00 80.94 91 THR A C 1
ATOM 701 O O . THR A 1 91 ? -10.939 7.650 24.208 1.00 80.94 91 THR A O 1
ATOM 704 N N . ASN A 1 92 ? -9.625 5.959 24.883 1.00 86.94 92 ASN A N 1
ATOM 705 C CA . ASN A 1 92 ? -9.265 6.565 26.161 1.00 86.94 92 ASN A CA 1
ATOM 706 C C . ASN A 1 92 ? -8.403 7.824 25.995 1.00 86.94 92 ASN A C 1
ATOM 708 O O . ASN A 1 92 ? -8.581 8.758 26.774 1.00 86.94 92 ASN A O 1
ATOM 712 N N . GLN A 1 93 ? -7.556 7.907 24.956 1.00 87.69 93 GLN A N 1
ATOM 713 C CA . GLN A 1 93 ? -6.790 9.128 24.649 1.00 87.69 93 GLN A CA 1
ATOM 714 C C . GLN A 1 93 ? -7.690 10.345 24.408 1.00 87.69 93 GLN A C 1
ATOM 716 O O . GLN A 1 93 ? -7.342 11.451 24.809 1.00 87.69 93 GLN A O 1
ATOM 721 N N . ILE A 1 94 ? -8.844 10.149 23.763 1.00 85.38 94 ILE A N 1
ATOM 722 C CA . ILE A 1 94 ? -9.808 11.225 23.489 1.00 85.38 94 ILE A CA 1
ATOM 723 C C . ILE A 1 94 ? -10.765 11.397 24.680 1.00 85.38 94 ILE A C 1
ATOM 725 O O . ILE A 1 94 ? -11.199 12.507 24.992 1.00 85.38 94 ILE A O 1
ATOM 729 N N . THR A 1 95 ? -11.107 10.305 25.371 1.00 88.81 95 THR A N 1
ATOM 730 C CA . THR A 1 95 ? -12.036 10.330 26.517 1.00 88.81 95 THR A CA 1
ATOM 731 C C . THR A 1 95 ? -11.447 11.075 27.710 1.00 88.81 95 THR A C 1
ATOM 733 O O . THR A 1 95 ? -12.188 11.755 28.420 1.00 88.81 95 THR A O 1
ATOM 736 N N . SER A 1 96 ? -10.121 11.052 27.886 1.00 91.25 96 SER A N 1
ATOM 737 C CA . SER A 1 96 ? -9.442 11.794 28.954 1.00 91.25 96 SER A CA 1
ATOM 738 C C . SER A 1 96 ? -9.641 13.314 28.889 1.00 91.25 96 SER A C 1
ATOM 740 O O . SER A 1 96 ? -9.401 13.989 29.883 1.00 91.25 96 SER A O 1
ATOM 742 N N . CYS A 1 97 ? -10.092 13.858 27.755 1.00 90.81 97 CYS A N 1
ATOM 743 C CA . CYS A 1 97 ? -10.369 15.287 27.594 1.00 90.81 97 CYS A CA 1
ATOM 744 C C . CYS A 1 97 ? -11.698 15.756 28.216 1.00 90.81 97 CYS A C 1
ATOM 746 O O . CYS A 1 97 ? -11.948 16.959 28.281 1.00 90.81 97 CYS A O 1
ATOM 748 N N . GLY A 1 98 ? -12.585 14.853 28.657 1.00 91.44 98 GLY A N 1
ATOM 749 C CA . GLY A 1 98 ? -13.887 15.248 29.209 1.00 91.44 98 GLY A CA 1
ATOM 750 C C . GLY A 1 98 ? -14.722 16.050 28.200 1.00 91.44 98 GLY A C 1
ATOM 751 O O . GLY A 1 98 ? -15.079 15.520 27.156 1.00 91.44 98 GLY A O 1
ATOM 752 N N . ASN A 1 99 ? -15.030 17.316 28.496 1.00 91.00 99 ASN A N 1
ATOM 753 C CA . ASN A 1 99 ? -15.769 18.220 27.596 1.00 91.00 99 ASN A CA 1
ATOM 754 C C . ASN A 1 99 ? -14.889 19.340 27.004 1.00 91.00 99 ASN A C 1
ATOM 756 O O . ASN A 1 99 ? -15.417 20.279 26.412 1.00 91.00 99 ASN A O 1
ATOM 760 N N . ASP A 1 100 ? -13.567 19.282 27.191 1.00 93.12 100 ASP A N 1
ATOM 761 C CA . ASP A 1 100 ? -12.650 20.268 26.619 1.00 93.12 100 ASP A CA 1
ATOM 762 C C . ASP A 1 100 ? -12.511 20.043 25.107 1.00 93.12 100 ASP A C 1
ATOM 764 O O . ASP A 1 100 ? -11.837 19.115 24.654 1.00 93.12 100 ASP A O 1
ATOM 768 N N . GLN A 1 101 ? -13.162 20.909 24.331 1.00 86.31 101 GLN A N 1
ATOM 769 C CA . GLN A 1 101 ? -13.203 20.822 22.876 1.00 86.31 101 GLN A CA 1
ATOM 770 C C . GLN A 1 101 ? -11.818 20.985 22.233 1.00 86.31 101 GLN A C 1
ATOM 772 O O . GLN A 1 101 ? -11.503 20.268 21.286 1.00 86.31 101 GLN A O 1
ATOM 777 N N . ALA A 1 102 ? -10.962 21.856 22.775 1.00 88.44 102 ALA A N 1
ATOM 778 C CA . ALA A 1 102 ? -9.612 22.050 22.249 1.00 88.44 102 ALA A CA 1
ATOM 779 C C . ALA A 1 102 ? -8.738 20.812 22.508 1.00 88.44 102 ALA A C 1
ATOM 781 O O . ALA A 1 102 ? -7.978 20.387 21.636 1.00 88.44 102 ALA A O 1
ATOM 782 N N . CYS A 1 103 ? -8.886 20.189 23.681 1.00 92.44 103 CYS A N 1
ATOM 783 C CA . CYS A 1 103 ? -8.231 18.917 23.985 1.00 92.44 103 CYS A CA 1
ATOM 784 C C . CYS A 1 103 ? -8.716 17.793 23.058 1.00 92.44 103 CYS A C 1
ATOM 786 O O . CYS A 1 103 ? -7.897 17.031 22.543 1.00 92.44 103 CYS A O 1
ATOM 788 N N . ILE A 1 104 ? -10.030 17.689 22.819 1.00 81.12 104 ILE A N 1
ATOM 789 C CA . ILE A 1 104 ? -10.613 16.665 21.937 1.00 81.12 104 ILE A CA 1
ATOM 790 C C . ILE A 1 104 ? -10.050 16.792 20.520 1.00 81.12 104 ILE A C 1
ATOM 792 O O . ILE A 1 104 ? -9.593 15.793 19.966 1.00 81.12 104 ILE A O 1
ATOM 796 N N . GLU A 1 105 ? -10.037 18.002 19.959 1.00 79.12 105 GLU A N 1
ATOM 797 C CA . GLU A 1 105 ? -9.506 18.261 18.616 1.00 79.12 105 GLU A CA 1
ATOM 798 C C . GLU A 1 105 ? -8.019 17.905 18.517 1.00 79.12 105 GLU A C 1
ATOM 800 O O . GLU A 1 105 ? -7.611 17.195 17.595 1.00 79.12 105 GLU A O 1
ATOM 805 N N . ALA A 1 106 ? -7.212 18.310 19.504 1.00 84.62 106 ALA A N 1
ATOM 806 C CA . ALA A 1 106 ? -5.798 17.949 19.558 1.00 84.62 106 ALA A CA 1
ATOM 807 C C . ALA A 1 106 ? -5.597 16.424 19.613 1.00 84.62 106 ALA A C 1
ATOM 809 O O . ALA A 1 106 ? -4.803 15.871 18.854 1.00 84.62 106 ALA A O 1
ATOM 810 N N . LYS A 1 107 ? -6.366 15.714 20.448 1.00 85.88 107 LYS A N 1
ATOM 811 C CA . LYS A 1 107 ? -6.277 14.251 20.560 1.00 85.88 107 LYS A CA 1
ATOM 812 C C . LYS A 1 107 ? -6.756 13.523 19.312 1.00 85.88 107 LYS A C 1
ATOM 814 O O . LYS A 1 107 ? -6.182 12.495 18.966 1.00 85.88 107 LYS A O 1
ATOM 819 N N . GLN A 1 108 ? -7.759 14.041 18.611 1.00 79.88 108 GLN A N 1
ATOM 820 C CA . GLN A 1 108 ? -8.170 13.501 17.316 1.00 79.88 108 GLN A CA 1
ATOM 821 C C . GLN A 1 108 ? -7.050 13.628 16.277 1.00 79.88 108 GLN A C 1
ATOM 823 O O . GLN A 1 108 ? -6.754 12.657 15.579 1.00 79.88 108 GLN A O 1
ATOM 828 N N . ILE A 1 109 ? -6.380 14.784 16.220 1.00 78.62 109 ILE A N 1
ATOM 829 C CA . ILE A 1 109 ? -5.217 14.998 15.347 1.00 78.62 109 ILE A CA 1
ATOM 830 C C . ILE A 1 109 ? -4.087 14.027 15.705 1.00 78.62 109 ILE A C 1
ATOM 832 O O . ILE A 1 109 ? -3.531 13.393 14.806 1.00 78.62 109 ILE A O 1
ATOM 836 N N . ASP A 1 110 ? -3.774 13.863 16.992 1.00 83.94 110 ASP A N 1
ATOM 837 C CA . ASP A 1 110 ? -2.727 12.947 17.456 1.00 83.94 110 ASP A CA 1
ATOM 838 C C . ASP A 1 110 ? -3.025 11.494 17.065 1.00 83.94 110 ASP A C 1
ATOM 840 O O . ASP A 1 110 ? -2.161 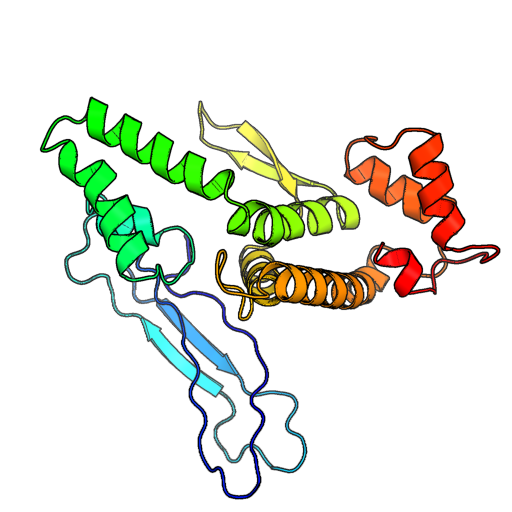10.813 16.512 1.00 83.94 110 ASP A O 1
ATOM 844 N N . VAL A 1 111 ? -4.252 11.018 17.308 1.00 82.31 111 VAL A N 1
ATOM 845 C CA . VAL A 1 111 ? -4.683 9.649 16.976 1.00 82.31 111 VAL A CA 1
ATOM 846 C C . VAL A 1 111 ? -4.633 9.411 15.466 1.00 82.31 111 VAL A C 1
ATOM 848 O O . VAL A 1 111 ? -4.071 8.409 15.018 1.00 82.31 111 VAL A O 1
ATOM 851 N N . ALA A 1 112 ? -5.149 10.348 14.665 1.00 78.44 112 ALA A N 1
ATOM 852 C CA . ALA A 1 112 ? -5.101 10.249 13.208 1.00 78.44 112 ALA A CA 1
ATOM 853 C C . ALA A 1 112 ? -3.654 10.268 12.684 1.00 78.44 112 ALA A C 1
ATOM 855 O O . ALA A 1 112 ? -3.294 9.488 11.801 1.00 78.44 112 ALA A O 1
ATOM 856 N N . THR A 1 113 ? -2.800 11.117 13.258 1.00 79.81 113 THR A N 1
ATOM 857 C CA . THR A 1 113 ? -1.377 11.200 12.903 1.00 79.81 113 THR A CA 1
ATOM 858 C C . THR A 1 113 ? -0.646 9.908 13.254 1.00 79.81 113 THR A C 1
ATOM 860 O O . THR A 1 113 ? 0.102 9.383 12.429 1.00 79.81 113 THR A O 1
ATOM 863 N N . ALA A 1 114 ? -0.893 9.350 14.442 1.00 85.88 114 ALA A N 1
ATOM 864 C CA . ALA A 1 114 ? -0.322 8.077 14.866 1.00 85.88 114 ALA A CA 1
ATOM 865 C C . ALA A 1 114 ? -0.718 6.938 13.916 1.00 85.88 114 ALA A C 1
ATOM 867 O O . ALA A 1 114 ? 0.135 6.137 13.534 1.00 85.88 114 ALA A O 1
ATOM 868 N N . PHE A 1 115 ? -1.977 6.903 13.465 1.00 82.69 115 PHE A N 1
ATOM 869 C CA . PHE A 1 115 ? -2.428 5.947 12.457 1.00 82.69 115 PHE A CA 1
ATOM 870 C C . PHE A 1 115 ? -1.694 6.126 11.120 1.00 82.69 115 PHE A C 1
ATOM 872 O O . PHE A 1 115 ? -1.135 5.162 10.601 1.00 82.69 115 PHE A O 1
ATOM 879 N N . LEU A 1 116 ? -1.628 7.345 10.575 1.00 83.38 116 LEU A N 1
ATOM 880 C CA . LEU A 1 116 ? -0.978 7.611 9.282 1.00 83.38 116 LEU A CA 1
ATOM 881 C C . LEU A 1 116 ? 0.537 7.342 9.300 1.00 83.38 116 LEU A C 1
ATOM 883 O O . LEU A 1 116 ? 1.124 7.001 8.272 1.00 83.38 116 LEU A O 1
ATOM 887 N N . LEU A 1 117 ? 1.176 7.471 10.464 1.00 86.81 117 LEU A N 1
ATOM 888 C CA . LEU A 1 117 ? 2.593 7.164 10.669 1.00 86.81 117 LEU A CA 1
ATOM 889 C C . LEU A 1 117 ? 2.849 5.723 11.126 1.00 86.81 117 LEU A C 1
ATOM 891 O O . LEU A 1 117 ? 4.008 5.320 11.243 1.00 86.81 117 LEU A O 1
ATOM 895 N N . SER A 1 118 ? 1.807 4.932 11.369 1.00 86.69 118 SER A N 1
ATOM 896 C CA . SER A 1 118 ? 1.948 3.535 11.777 1.00 86.69 118 SER A CA 1
ATOM 897 C C . SER A 1 118 ? 2.636 2.704 10.692 1.00 86.69 118 SER A C 1
ATOM 899 O O . SER A 1 118 ? 2.628 3.045 9.502 1.00 86.69 118 SER A O 1
ATOM 901 N N . THR A 1 119 ? 3.278 1.608 11.092 1.00 85.75 119 THR A N 1
ATOM 902 C CA . THR A 1 119 ? 3.849 0.666 10.121 1.00 85.75 119 THR A CA 1
ATOM 903 C C . THR A 1 119 ? 2.740 0.043 9.288 1.00 85.75 119 THR A C 1
ATOM 905 O O . THR A 1 119 ? 2.880 -0.080 8.074 1.00 85.75 119 THR A O 1
ATOM 908 N N . GLU A 1 120 ? 1.624 -0.266 9.935 1.00 81.62 120 GLU A N 1
ATOM 909 C CA . GLU A 1 120 ? 0.413 -0.814 9.353 1.00 81.62 120 GLU A CA 1
ATOM 910 C C . GLU A 1 120 ? -0.031 0.028 8.168 1.00 81.62 120 GLU A C 1
ATOM 912 O O . GLU A 1 120 ? -0.066 -0.479 7.053 1.00 81.62 120 GLU A O 1
ATOM 917 N N . PHE A 1 121 ? -0.284 1.324 8.356 1.00 87.56 121 PHE A N 1
ATOM 918 C CA . PHE A 1 121 ? -0.738 2.171 7.257 1.00 87.56 121 PHE A CA 1
ATOM 919 C C . PHE A 1 121 ? 0.366 2.439 6.227 1.00 87.56 121 PHE A C 1
ATOM 921 O O . PHE A 1 121 ? 0.120 2.352 5.022 1.00 87.56 121 PHE A O 1
ATOM 928 N N . ARG A 1 122 ? 1.602 2.724 6.670 1.00 90.88 122 ARG A N 1
ATOM 929 C CA . ARG A 1 122 ? 2.702 3.075 5.753 1.00 90.88 122 ARG A CA 1
ATOM 930 C C . ARG A 1 122 ? 3.101 1.934 4.818 1.00 90.88 122 ARG A C 1
ATOM 932 O O . ARG A 1 122 ? 3.490 2.196 3.678 1.00 90.88 122 ARG A O 1
ATOM 939 N N . GLN A 1 123 ? 3.033 0.693 5.298 1.00 91.00 123 GLN A N 1
ATOM 940 C CA . GLN A 1 123 ? 3.419 -0.498 4.538 1.00 91.00 123 GLN A CA 1
ATOM 941 C C . GLN A 1 123 ? 2.249 -1.165 3.808 1.00 91.00 123 GLN A C 1
ATOM 943 O O . GLN A 1 123 ? 2.501 -2.042 2.988 1.00 91.00 123 GLN A O 1
ATOM 948 N N . THR A 1 124 ? 1.005 -0.745 4.063 1.00 90.38 124 THR A N 1
ATOM 949 C CA . THR A 1 124 ? -0.197 -1.267 3.390 1.00 90.38 124 THR A CA 1
ATOM 950 C C . THR A 1 124 ? -0.852 -0.166 2.551 1.00 90.38 124 THR A C 1
ATOM 952 O O . THR A 1 124 ? -0.463 0.032 1.404 1.00 90.38 124 THR A O 1
ATOM 955 N N . GLY A 1 125 ? -1.765 0.630 3.112 1.00 90.38 125 GLY A N 1
ATOM 956 C CA . GLY A 1 125 ? -2.525 1.650 2.386 1.00 90.38 125 GLY A CA 1
ATOM 957 C C . GLY A 1 125 ? -1.655 2.682 1.674 1.00 90.38 125 GLY A C 1
ATOM 958 O O . GLY A 1 125 ? -1.847 2.947 0.489 1.00 90.38 125 GLY A O 1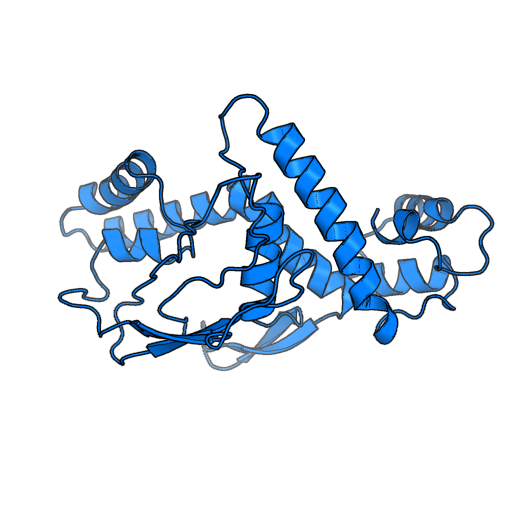
ATOM 959 N N . TYR A 1 126 ? -0.631 3.218 2.337 1.00 92.62 126 TYR A N 1
ATOM 960 C CA . TYR A 1 126 ? 0.271 4.169 1.682 1.00 92.62 126 TYR A CA 1
ATOM 961 C C . TYR A 1 126 ? 1.185 3.512 0.631 1.00 92.62 126 TYR A C 1
ATOM 963 O O . TYR A 1 126 ? 1.679 4.181 -0.275 1.00 92.62 126 TYR A O 1
ATOM 971 N N . LEU A 1 127 ? 1.430 2.200 0.712 1.00 94.44 127 LEU A N 1
ATOM 972 C CA . LEU A 1 127 ? 2.097 1.478 -0.373 1.00 94.44 127 LEU A CA 1
ATOM 973 C C . LEU A 1 127 ? 1.177 1.377 -1.595 1.00 94.44 127 LEU A C 1
ATOM 975 O O . LEU A 1 127 ? 1.619 1.684 -2.699 1.00 94.44 127 LEU A O 1
ATOM 979 N N . VAL A 1 128 ? -0.093 1.014 -1.392 1.00 94.88 128 VAL A N 1
ATOM 980 C CA . VAL A 1 128 ? -1.104 0.925 -2.458 1.00 94.88 128 VAL A CA 1
ATOM 981 C C . VAL A 1 128 ? -1.267 2.263 -3.166 1.00 94.88 128 VAL A C 1
ATOM 983 O O . VAL A 1 128 ? -1.177 2.317 -4.390 1.00 94.88 128 VAL A O 1
ATOM 986 N N . GLU A 1 129 ? -1.446 3.349 -2.409 1.00 93.94 129 GLU A N 1
ATOM 987 C CA . GLU A 1 129 ? -1.550 4.710 -2.953 1.00 93.94 129 GLU A CA 1
ATOM 988 C C . GLU A 1 129 ? -0.375 5.024 -3.888 1.00 93.94 129 GLU A C 1
ATOM 990 O O . GLU A 1 129 ? -0.586 5.412 -5.042 1.00 93.94 129 GLU A O 1
ATOM 995 N N . ARG A 1 130 ? 0.855 4.750 -3.435 1.00 94.75 130 ARG A N 1
ATOM 996 C CA . ARG A 1 130 ? 2.066 5.013 -4.216 1.00 94.75 130 ARG A CA 1
ATOM 997 C C . ARG A 1 130 ? 2.172 4.117 -5.441 1.00 94.75 130 ARG A C 1
ATOM 999 O O . ARG A 1 130 ? 2.543 4.615 -6.497 1.00 94.75 130 ARG A O 1
ATOM 1006 N N . MET A 1 131 ? 1.831 2.834 -5.342 1.00 94.69 131 MET A N 1
ATOM 1007 C CA . MET A 1 131 ? 1.876 1.908 -6.482 1.00 94.69 131 MET A CA 1
ATOM 1008 C C . MET A 1 131 ? 0.865 2.288 -7.569 1.00 94.69 131 MET A C 1
ATOM 1010 O O . MET A 1 131 ? 1.192 2.281 -8.756 1.00 94.69 131 MET A O 1
ATOM 1014 N N . TRP A 1 132 ? -0.338 2.712 -7.181 1.00 95.44 132 TRP A N 1
ATOM 1015 C CA . TRP A 1 132 ? -1.316 3.261 -8.120 1.00 95.44 132 TRP A CA 1
ATOM 1016 C C . TRP A 1 132 ? -0.845 4.579 -8.736 1.00 95.44 132 TRP A C 1
ATOM 1018 O O . TRP A 1 132 ? -0.972 4.764 -9.950 1.00 95.44 132 TRP A O 1
ATOM 1028 N N . LYS A 1 133 ? -0.252 5.473 -7.934 1.00 94.88 133 LYS A N 1
ATOM 1029 C CA . LYS A 1 133 ? 0.326 6.728 -8.423 1.00 94.88 133 LYS A CA 1
ATOM 1030 C C . LYS A 1 133 ? 1.422 6.473 -9.452 1.00 94.88 133 LYS A C 1
ATOM 1032 O O . LYS A 1 133 ? 1.366 7.047 -10.532 1.00 94.88 133 LYS A O 1
ATOM 1037 N N . THR A 1 134 ? 2.406 5.624 -9.160 1.00 94.44 134 THR A N 1
ATOM 1038 C CA . THR A 1 134 ? 3.520 5.376 -10.088 1.00 94.44 134 THR A CA 1
ATOM 1039 C C . THR A 1 134 ? 3.056 4.686 -11.364 1.00 94.44 134 THR A C 1
ATOM 1041 O O . THR A 1 134 ? 3.558 5.008 -12.438 1.00 94.44 134 THR A O 1
ATOM 1044 N N . ALA A 1 135 ? 2.052 3.812 -11.293 1.00 93.69 135 ALA A N 1
ATOM 1045 C CA . ALA A 1 135 ? 1.523 3.126 -12.464 1.00 93.69 135 ALA A CA 1
ATOM 1046 C C . ALA A 1 135 ? 0.657 4.017 -13.372 1.00 93.69 135 ALA A C 1
ATOM 1048 O O . ALA A 1 135 ? 0.835 4.017 -14.591 1.00 93.69 135 ALA A O 1
ATOM 1049 N N . TYR A 1 136 ? -0.272 4.783 -12.794 1.00 93.25 136 TYR A N 1
ATOM 1050 C CA . TYR A 1 136 ? -1.328 5.480 -13.544 1.00 93.25 136 TYR A CA 1
ATOM 1051 C C . TYR A 1 136 ? -1.226 7.011 -13.504 1.00 93.25 136 TYR A C 1
ATOM 1053 O O . TYR A 1 136 ? -1.926 7.699 -14.253 1.00 93.25 136 TYR A O 1
ATOM 1061 N N . GLY A 1 137 ? -0.357 7.555 -12.655 1.00 93.50 137 GLY A N 1
ATOM 1062 C CA . GLY A 1 137 ? -0.235 8.983 -12.400 1.00 93.50 137 GLY A CA 1
ATOM 1063 C C . GLY A 1 137 ? -1.420 9.554 -11.617 1.00 93.50 137 GLY A C 1
ATOM 1064 O O . GLY A 1 137 ? -2.245 8.838 -11.042 1.00 93.50 137 GLY A O 1
ATOM 1065 N N . ASP A 1 138 ? -1.505 10.882 -11.625 1.00 94.12 138 ASP A N 1
ATOM 1066 C CA . ASP A 1 138 ? -2.548 11.625 -10.923 1.00 94.12 138 ASP A CA 1
ATOM 1067 C C . ASP A 1 138 ? -3.750 11.972 -11.822 1.00 94.12 138 ASP A C 1
ATOM 1069 O O . ASP A 1 138 ? -3.696 11.989 -13.062 1.00 94.12 138 ASP A O 1
ATOM 1073 N N . MET A 1 139 ? -4.852 12.319 -11.166 1.00 92.31 139 MET A N 1
ATOM 1074 C CA . MET A 1 139 ? -6.044 12.936 -11.730 1.00 92.31 139 MET A CA 1
ATOM 1075 C C . MET A 1 139 ? -6.465 14.164 -10.914 1.00 92.31 139 MET A C 1
ATOM 1077 O O . MET A 1 139 ? -6.207 14.216 -9.710 1.00 92.31 139 MET A O 1
ATOM 1081 N N . PRO A 1 140 ? -7.102 15.165 -11.546 1.00 93.06 140 PRO A N 1
ATOM 1082 C CA . PRO A 1 140 ? -7.694 16.275 -10.814 1.00 93.06 140 PRO A CA 1
ATOM 1083 C C . PRO A 1 140 ? -8.876 15.788 -9.964 1.00 93.06 140 PRO A C 1
ATOM 1085 O O . PRO A 1 140 ? -9.718 15.023 -10.437 1.00 93.06 140 PRO A O 1
ATOM 1088 N N . ALA A 1 141 ? -8.952 16.267 -8.728 1.00 88.19 141 ALA A N 1
ATOM 1089 C CA . ALA A 1 141 ? -10.064 16.081 -7.804 1.00 88.19 141 ALA A CA 1
ATOM 1090 C C . ALA A 1 141 ? -10.442 17.421 -7.164 1.00 88.19 141 ALA A C 1
ATOM 1092 O O . ALA A 1 141 ? -9.599 18.304 -7.017 1.00 88.19 141 ALA A O 1
ATOM 1093 N N . ASN A 1 142 ? -11.708 17.579 -6.783 1.00 87.62 142 ASN A N 1
ATOM 1094 C CA . ASN A 1 142 ? -12.183 18.790 -6.118 1.00 87.62 142 ASN A CA 1
ATOM 1095 C C . ASN A 1 142 ? -11.939 18.687 -4.609 1.00 87.62 142 ASN A C 1
ATOM 1097 O O . ASN A 1 142 ? -12.255 17.669 -3.996 1.00 87.62 142 ASN A O 1
ATOM 1101 N N . SER A 1 143 ? -11.426 19.757 -4.015 1.00 84.50 143 SER A N 1
ATOM 1102 C CA . SER A 1 143 ? -11.262 19.915 -2.575 1.00 84.50 143 SER A CA 1
ATOM 1103 C C . SER A 1 143 ? -12.030 21.144 -2.105 1.00 84.50 143 SER A C 1
ATOM 1105 O O . SER A 1 143 ? -12.063 22.169 -2.785 1.00 84.50 143 SER A O 1
ATOM 1107 N N . MET A 1 144 ? -12.653 21.021 -0.934 1.00 82.44 144 MET A N 1
ATOM 1108 C CA . MET A 1 144 ? -13.333 22.118 -0.238 1.00 82.44 144 MET A CA 1
ATOM 1109 C C . MET A 1 144 ? -12.515 22.644 0.950 1.00 82.44 144 MET A C 1
ATOM 1111 O O . MET A 1 144 ? -12.914 23.616 1.591 1.00 82.44 144 MET A O 1
ATOM 1115 N N . PHE A 1 145 ? -11.383 22.005 1.267 1.00 72.12 145 PHE A N 1
ATOM 1116 C CA . PHE A 1 145 ? -10.537 22.401 2.388 1.00 72.12 145 PHE A CA 1
ATOM 1117 C C . PHE A 1 145 ? -9.888 23.760 2.108 1.00 72.12 145 PHE A C 1
ATOM 1119 O O . PHE A 1 145 ? -9.160 23.911 1.135 1.00 72.12 145 PHE A O 1
ATOM 1126 N N . GLY A 1 146 ? -10.162 24.771 2.934 1.00 84.75 146 GLY A N 1
ATOM 1127 C CA . GLY A 1 146 ? -9.693 26.135 2.662 1.00 84.75 146 GLY A CA 1
ATOM 1128 C C . GLY A 1 146 ? -10.356 26.801 1.444 1.00 84.75 146 GLY A C 1
ATOM 1129 O O . GLY A 1 146 ? -9.827 27.782 0.930 1.00 84.75 146 GLY A O 1
ATOM 1130 N N . GLY A 1 147 ? -11.508 26.292 0.987 1.00 88.44 147 GLY A N 1
ATOM 1131 C CA . GLY A 1 147 ? -12.252 26.803 -0.170 1.00 88.44 147 GLY A CA 1
ATOM 1132 C C . GLY A 1 147 ? -12.223 25.861 -1.377 1.00 88.44 147 GLY A C 1
ATOM 1133 O O . GLY A 1 147 ? -11.451 24.906 -1.421 1.00 88.44 147 GLY A O 1
ATOM 1134 N N . ALA A 1 148 ? -13.092 26.118 -2.360 1.00 92.19 148 ALA A N 1
ATOM 1135 C CA . ALA A 1 148 ? -13.214 25.286 -3.556 1.00 92.19 148 ALA A CA 1
ATOM 1136 C C . ALA A 1 148 ? -11.979 25.427 -4.465 1.00 92.19 148 ALA A C 1
ATOM 1138 O O . ALA A 1 148 ? -11.729 26.496 -5.022 1.00 92.19 148 ALA A O 1
ATOM 1139 N N . HIS A 1 149 ? -11.223 24.344 -4.632 1.00 91.62 149 HIS A N 1
ATOM 1140 C CA . HIS A 1 149 ? -10.052 24.280 -5.510 1.00 91.62 149 HIS A CA 1
ATOM 1141 C C . HIS A 1 149 ? -9.836 22.855 -6.038 1.00 91.62 149 HIS A C 1
ATOM 1143 O O . HIS A 1 149 ? -10.483 21.907 -5.591 1.00 91.62 149 HIS A O 1
ATOM 1149 N N . GLN A 1 150 ? -8.927 22.693 -7.002 1.00 93.44 150 GLN A N 1
ATOM 1150 C CA . GLN A 1 150 ? -8.532 21.376 -7.501 1.00 93.44 150 GLN A CA 1
ATOM 1151 C C . GLN A 1 150 ? -7.215 20.914 -6.880 1.00 93.44 150 GLN A C 1
ATOM 1153 O O . GLN A 1 150 ? -6.263 21.684 -6.766 1.00 93.44 150 GLN A O 1
ATOM 1158 N N . ILE A 1 151 ? -7.160 19.633 -6.539 1.00 90.25 151 ILE A N 1
ATOM 1159 C CA . ILE A 1 151 ? -5.967 18.914 -6.093 1.00 90.25 151 ILE A CA 1
ATOM 1160 C C . ILE A 1 151 ? -5.643 17.791 -7.079 1.00 90.25 151 ILE A C 1
ATOM 1162 O O . ILE A 1 151 ? -6.501 17.352 -7.844 1.00 90.25 151 ILE A O 1
ATOM 1166 N N . LYS A 1 152 ? -4.397 17.316 -7.066 1.00 90.81 152 LYS A N 1
ATOM 1167 C CA . LYS A 1 152 ? -3.991 16.107 -7.787 1.00 90.81 152 LYS A CA 1
ATOM 1168 C C . LYS A 1 152 ? -4.025 14.927 -6.827 1.00 90.81 152 LYS A C 1
ATOM 1170 O O . LYS A 1 152 ? -3.407 14.996 -5.769 1.00 90.81 152 LYS A O 1
ATOM 1175 N N . VAL A 1 153 ? -4.731 13.869 -7.204 1.00 90.69 153 VAL A N 1
ATOM 1176 C CA . VAL A 1 153 ? -4.814 12.622 -6.436 1.00 90.69 153 VAL A CA 1
ATOM 1177 C C . VAL A 1 153 ? -4.456 11.440 -7.331 1.00 90.69 153 VAL A C 1
ATOM 1179 O O . VAL A 1 153 ? -4.740 11.500 -8.531 1.00 90.69 153 VAL A O 1
ATOM 1182 N N . PRO A 1 154 ? -3.867 10.362 -6.799 1.00 93.12 154 PRO A N 1
ATOM 1183 C CA . PRO A 1 154 ? -3.639 9.153 -7.577 1.00 93.12 154 PRO A CA 1
ATOM 1184 C C . PRO A 1 154 ? -4.939 8.588 -8.136 1.00 93.12 154 PRO A C 1
ATOM 1186 O O . PRO A 1 154 ? -6.005 8.699 -7.526 1.00 93.12 154 PRO A O 1
ATOM 1189 N N . ARG A 1 155 ? -4.843 7.921 -9.285 1.00 91.69 155 ARG A N 1
ATOM 1190 C CA . ARG A 1 155 ? -5.979 7.261 -9.945 1.00 91.69 155 ARG A CA 1
ATOM 1191 C C . ARG A 1 155 ? -6.367 5.941 -9.279 1.00 91.69 155 ARG A C 1
ATOM 1193 O O . ARG A 1 155 ? -6.405 4.912 -9.940 1.00 91.69 155 ARG A O 1
ATOM 1200 N N . VAL A 1 156 ? -6.665 5.969 -7.985 1.00 90.06 156 VAL A N 1
ATOM 1201 C CA . VAL A 1 156 ? -7.121 4.806 -7.218 1.00 90.06 156 VAL A CA 1
ATOM 1202 C C . VAL A 1 156 ? -8.552 5.030 -6.737 1.00 90.06 156 VAL A C 1
ATOM 1204 O O . VAL A 1 156 ? -8.865 6.018 -6.077 1.00 90.06 156 VAL A O 1
ATOM 1207 N N . THR A 1 157 ? -9.453 4.117 -7.091 1.00 85.19 157 THR A N 1
ATOM 1208 C CA . THR A 1 157 ? -10.813 4.103 -6.532 1.00 85.19 157 THR A CA 1
ATOM 1209 C C . THR A 1 157 ? -10.776 3.600 -5.095 1.00 85.19 157 THR A C 1
ATOM 1211 O O . THR A 1 157 ? -9.935 2.757 -4.783 1.00 85.19 157 THR A O 1
ATOM 1214 N N . ILE A 1 158 ? -11.729 4.007 -4.256 1.00 76.06 158 ILE A N 1
ATOM 1215 C CA . ILE A 1 158 ? -11.805 3.524 -2.871 1.00 76.06 158 ILE A CA 1
ATOM 1216 C C . ILE A 1 158 ? -11.864 1.989 -2.783 1.00 76.06 158 ILE A C 1
ATOM 1218 O O . ILE A 1 158 ? -11.124 1.410 -1.998 1.00 76.06 158 ILE A O 1
ATOM 1222 N N . ASP A 1 159 ? -12.622 1.316 -3.654 1.00 76.38 159 ASP A N 1
ATOM 1223 C CA . ASP A 1 159 ? -12.719 -0.153 -3.654 1.00 76.38 159 ASP A CA 1
ATOM 1224 C C . ASP A 1 159 ? -11.380 -0.819 -3.970 1.00 76.38 159 ASP A C 1
ATOM 1226 O O . ASP A 1 159 ? -10.973 -1.776 -3.312 1.00 76.38 159 ASP A O 1
ATOM 1230 N N . ALA A 1 160 ? -10.659 -0.288 -4.962 1.00 85.06 160 ALA A N 1
ATOM 1231 C CA . ALA A 1 160 ? -9.321 -0.762 -5.285 1.00 85.06 160 ALA A CA 1
ATOM 1232 C C . ALA A 1 160 ? -8.338 -0.533 -4.136 1.00 85.06 160 ALA A C 1
ATOM 1234 O O . ALA A 1 160 ? -7.598 -1.447 -3.791 1.00 85.06 160 ALA A O 1
ATOM 1235 N N . PHE A 1 161 ? -8.380 0.649 -3.519 1.00 87.56 161 PHE A N 1
ATOM 1236 C CA . PHE A 1 161 ? -7.546 0.969 -2.370 1.00 87.56 161 PHE A CA 1
ATOM 1237 C C . PHE A 1 161 ? -7.792 0.002 -1.209 1.00 87.56 161 PHE A C 1
ATOM 1239 O O . PHE A 1 161 ? -6.840 -0.558 -0.670 1.00 87.56 161 PHE A O 1
ATOM 1246 N N . LEU A 1 162 ? -9.057 -0.219 -0.841 1.00 80.31 162 LEU A N 1
ATOM 1247 C CA . LEU A 1 162 ? -9.427 -1.078 0.283 1.00 80.31 162 LEU A CA 1
ATOM 1248 C C . LEU A 1 162 ? -9.056 -2.537 0.027 1.00 80.31 162 LEU A C 1
ATOM 1250 O O . LEU A 1 162 ? -8.427 -3.158 0.881 1.00 80.31 162 LEU A O 1
ATOM 1254 N N . ARG A 1 163 ? -9.390 -3.064 -1.156 1.00 83.38 163 ARG A N 1
ATOM 1255 C CA . ARG A 1 163 ? -9.040 -4.433 -1.549 1.00 83.38 163 ARG A CA 1
ATOM 1256 C C . ARG A 1 163 ? -7.533 -4.666 -1.497 1.00 83.38 163 ARG A C 1
ATOM 1258 O O . ARG A 1 163 ? -7.083 -5.592 -0.834 1.00 83.38 163 ARG A O 1
ATOM 1265 N N . ASP A 1 164 ? -6.768 -3.815 -2.173 1.00 90.62 164 ASP A N 1
ATOM 1266 C CA . ASP A 1 164 ? -5.322 -3.978 -2.303 1.00 90.62 164 ASP A CA 1
ATOM 1267 C C . ASP A 1 164 ? -4.621 -3.765 -0.936 1.00 90.62 164 ASP A C 1
ATOM 1269 O O . ASP A 1 164 ? -3.650 -4.442 -0.607 1.00 90.62 164 ASP A O 1
ATOM 1273 N N . SER A 1 165 ? -5.148 -2.880 -0.076 1.00 89.62 165 SER A N 1
ATOM 1274 C CA . SER A 1 165 ? -4.629 -2.688 1.293 1.00 89.62 165 SER A CA 1
ATOM 1275 C C . SER A 1 165 ? -4.898 -3.902 2.184 1.00 89.62 165 SER A C 1
ATOM 1277 O O . SER A 1 165 ? -4.067 -4.270 3.021 1.00 89.62 165 SER A O 1
ATOM 1279 N N . GLN A 1 166 ? -6.059 -4.538 2.014 1.00 82.94 166 GLN A N 1
ATOM 1280 C CA . GLN A 1 166 ? -6.419 -5.741 2.753 1.00 82.94 166 GLN A CA 1
ATOM 1281 C C . GLN A 1 166 ? -5.538 -6.927 2.354 1.00 82.94 166 GL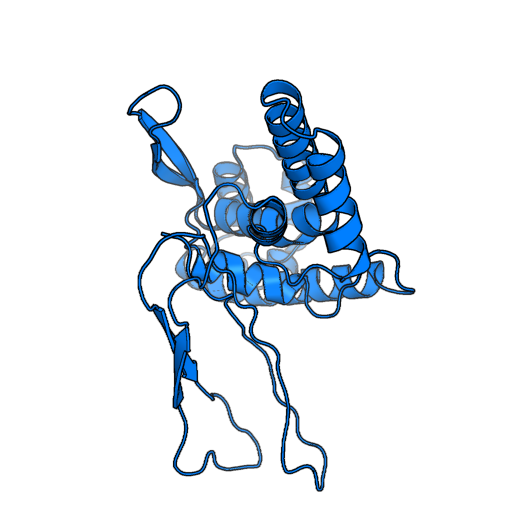N A C 1
ATOM 1283 O O . GLN A 1 166 ? -5.088 -7.658 3.229 1.00 82.94 166 GLN A O 1
ATOM 1288 N N . GLU A 1 167 ? -5.253 -7.081 1.062 1.00 86.44 167 GLU A N 1
ATOM 1289 C CA . GLU A 1 167 ? -4.362 -8.122 0.546 1.00 86.44 167 GLU A CA 1
ATOM 1290 C C . GLU A 1 167 ? -2.980 -8.049 1.213 1.00 86.44 167 GLU A C 1
ATOM 1292 O O . GLU A 1 167 ? -2.492 -9.035 1.762 1.00 86.44 167 GLU A O 1
ATOM 1297 N N . ILE A 1 168 ? -2.390 -6.850 1.291 1.00 90.94 168 ILE A N 1
ATOM 1298 C CA . ILE A 1 168 ? -1.079 -6.671 1.933 1.00 90.94 168 ILE A CA 1
ATOM 1299 C C . ILE A 1 168 ? -1.152 -6.924 3.450 1.00 90.94 168 ILE A C 1
ATOM 1301 O O . ILE A 1 168 ? -0.236 -7.502 4.038 1.00 90.94 168 ILE A O 1
ATOM 1305 N N . SER A 1 169 ? -2.234 -6.502 4.107 1.00 87.25 169 SER A N 1
ATOM 1306 C CA . SER A 1 169 ? -2.395 -6.631 5.566 1.00 87.25 169 SER A CA 1
ATOM 1307 C C . SER A 1 169 ? -2.898 -8.003 6.031 1.00 87.25 169 SER A C 1
ATOM 1309 O O . SER A 1 169 ? -2.996 -8.241 7.237 1.00 87.25 169 SER A O 1
ATOM 1311 N N . GLN A 1 170 ? -3.200 -8.925 5.113 1.00 83.62 170 GLN A N 1
ATOM 1312 C CA . GLN A 1 170 ? -3.819 -10.205 5.438 1.00 83.62 170 GLN A CA 1
ATOM 1313 C C . GLN A 1 170 ? -2.979 -11.023 6.433 1.00 83.62 170 GLN A C 1
ATOM 1315 O O . GLN A 1 170 ? -1.852 -11.427 6.155 1.00 83.62 170 GLN A O 1
ATOM 1320 N N . GLY A 1 171 ? -3.550 -11.287 7.613 1.00 81.88 171 GLY A N 1
ATOM 1321 C CA . GLY A 1 171 ? -2.902 -12.059 8.679 1.00 81.88 171 GLY A CA 1
ATOM 1322 C C . GLY A 1 171 ? -1.794 -11.317 9.436 1.00 81.88 171 GLY A C 1
ATOM 1323 O O . GLY A 1 171 ? -1.230 -11.879 10.373 1.00 81.88 171 GLY A O 1
ATOM 1324 N N . VAL A 1 172 ? -1.487 -10.067 9.076 1.00 84.69 172 VAL A N 1
ATOM 1325 C CA . VAL A 1 172 ? -0.440 -9.273 9.727 1.00 84.69 172 VAL A CA 1
ATOM 1326 C C . VAL A 1 172 ? -0.979 -8.658 11.016 1.00 84.69 172 VAL A C 1
ATOM 1328 O O . VAL A 1 172 ? -1.903 -7.846 11.002 1.00 84.69 172 VAL A O 1
ATOM 1331 N N . VAL A 1 173 ? -0.348 -9.000 12.138 1.00 83.38 173 VAL A N 1
ATOM 1332 C CA . VAL A 1 173 ? -0.550 -8.338 13.432 1.00 83.38 173 VAL A CA 1
ATOM 1333 C C . VAL A 1 173 ? 0.802 -7.822 13.903 1.00 83.38 173 VAL A C 1
ATOM 1335 O O . VAL A 1 173 ? 1.668 -8.604 14.293 1.00 83.38 173 VAL A O 1
ATOM 1338 N N . VAL A 1 174 ? 1.000 -6.507 13.832 1.00 83.00 174 VAL A N 1
ATOM 1339 C CA . VAL A 1 174 ? 2.275 -5.880 14.203 1.00 83.00 174 VAL A CA 1
ATOM 1340 C C . VAL A 1 174 ? 2.609 -6.189 15.661 1.00 83.00 174 VAL A C 1
ATOM 1342 O O . VAL A 1 174 ? 1.764 -6.067 16.545 1.00 83.00 174 VAL A O 1
ATOM 1345 N N . GLY A 1 175 ? 3.847 -6.619 15.899 1.00 84.69 175 GLY A N 1
ATOM 1346 C CA . GLY A 1 175 ? 4.338 -7.020 17.217 1.00 84.69 175 GLY A CA 1
ATOM 1347 C C . GLY A 1 175 ? 4.182 -8.511 17.542 1.00 84.69 175 GLY A C 1
ATOM 1348 O O . GLY A 1 175 ? 4.772 -8.964 18.521 1.00 84.69 175 GLY A O 1
ATOM 1349 N N . GLN A 1 176 ? 3.459 -9.298 16.735 1.00 86.31 176 GLN A N 1
ATOM 1350 C CA . GLN A 1 176 ? 3.399 -10.759 16.896 1.00 86.31 176 GLN A CA 1
ATOM 1351 C C . GLN A 1 176 ? 4.605 -11.448 16.244 1.00 86.31 176 GLN A C 1
ATOM 1353 O O . GLN A 1 176 ? 4.986 -11.057 15.147 1.00 86.31 176 GLN A O 1
ATOM 1358 N N . PRO A 1 177 ? 5.197 -12.503 16.828 1.00 94.31 177 PRO A N 1
ATOM 1359 C CA . PRO A 1 177 ? 6.347 -13.182 16.228 1.00 94.31 177 PRO A CA 1
ATOM 1360 C C . PRO A 1 177 ? 6.147 -13.527 14.739 1.00 94.31 177 PRO A C 1
ATOM 1362 O O . PRO A 1 177 ? 5.194 -14.213 14.377 1.00 94.31 177 PRO A O 1
ATOM 1365 N N . GLY A 1 178 ? 7.058 -13.059 13.878 1.00 94.50 178 GLY A N 1
ATOM 1366 C CA . GLY A 1 178 ? 7.040 -13.333 12.434 1.00 94.50 178 GLY A CA 1
ATOM 1367 C C . GLY A 1 178 ? 6.203 -12.372 11.579 1.00 94.50 178 GLY A C 1
ATOM 1368 O O . GLY A 1 178 ? 6.124 -12.575 10.364 1.00 94.50 178 GLY A O 1
ATOM 1369 N N . TRP A 1 179 ? 5.609 -11.326 12.165 1.00 91.94 179 TRP A N 1
ATOM 1370 C CA . TRP A 1 179 ? 4.770 -10.371 11.435 1.00 91.94 179 TRP A CA 1
ATOM 1371 C C . TRP A 1 179 ? 5.513 -9.634 10.311 1.00 91.94 179 TRP A C 1
ATOM 1373 O O . TRP A 1 179 ? 4.921 -9.397 9.260 1.00 91.94 179 TRP A O 1
ATOM 1383 N N . GLU A 1 180 ? 6.801 -9.308 10.482 1.00 95.50 180 GLU A N 1
ATOM 1384 C CA . GLU A 1 180 ? 7.600 -8.608 9.467 1.00 95.50 180 GLU A CA 1
ATOM 1385 C C . GLU A 1 180 ? 7.792 -9.463 8.212 1.00 95.50 180 GLU A C 1
ATOM 1387 O O . GLU A 1 180 ? 7.640 -8.977 7.092 1.00 95.50 180 GLU A O 1
ATOM 1392 N N . ALA A 1 181 ? 8.110 -10.747 8.401 1.00 96.75 181 ALA A N 1
ATOM 1393 C CA . ALA A 1 181 ? 8.309 -11.686 7.304 1.00 96.75 181 ALA A CA 1
ATOM 1394 C C . ALA A 1 181 ? 6.995 -11.948 6.558 1.00 96.75 181 ALA A C 1
ATOM 1396 O O . ALA A 1 181 ? 6.983 -11.981 5.329 1.00 96.75 181 ALA A O 1
ATOM 1397 N N . LEU A 1 182 ? 5.883 -12.088 7.290 1.00 94.62 182 LEU A N 1
ATOM 1398 C CA . LEU A 1 182 ? 4.559 -12.216 6.685 1.00 94.62 182 LEU A CA 1
ATOM 1399 C C . LEU A 1 182 ? 4.193 -10.970 5.868 1.00 94.62 182 LEU A C 1
ATOM 1401 O O . LEU A 1 182 ? 3.787 -11.096 4.717 1.00 94.62 182 LEU A O 1
ATOM 1405 N N . LEU A 1 183 ? 4.393 -9.776 6.430 1.00 94.50 183 LEU A N 1
ATOM 1406 C CA . LEU A 1 183 ? 4.116 -8.518 5.739 1.00 94.50 183 LEU A CA 1
ATOM 1407 C C . LEU A 1 183 ? 4.947 -8.375 4.458 1.00 94.50 183 LEU A C 1
ATOM 1409 O O . LEU A 1 183 ? 4.415 -7.975 3.425 1.00 94.50 183 LEU A O 1
ATOM 1413 N N . GLU A 1 184 ? 6.236 -8.709 4.499 1.00 95.94 184 GLU A N 1
ATOM 1414 C CA . GLU A 1 184 ? 7.085 -8.641 3.308 1.00 95.94 184 GLU A CA 1
ATOM 1415 C C . GLU A 1 184 ? 6.681 -9.674 2.247 1.00 95.94 184 GLU A C 1
ATOM 1417 O O . GLU A 1 184 ? 6.645 -9.346 1.061 1.00 95.94 184 GLU A O 1
ATOM 1422 N N . ASN A 1 185 ? 6.297 -10.888 2.651 1.00 96.12 185 ASN A N 1
ATOM 1423 C CA . ASN A 1 185 ? 5.765 -11.888 1.723 1.00 96.12 185 ASN A CA 1
ATOM 1424 C C . ASN A 1 185 ? 4.476 -11.397 1.046 1.00 96.12 185 ASN A C 1
ATOM 1426 O O . ASN A 1 185 ? 4.362 -11.483 -0.178 1.00 96.12 185 ASN A O 1
ATOM 1430 N N . ASN A 1 186 ? 3.544 -10.823 1.814 1.00 95.25 186 ASN A N 1
ATOM 1431 C CA . ASN A 1 186 ? 2.306 -10.261 1.274 1.00 95.25 186 ASN A CA 1
ATOM 1432 C C . ASN A 1 186 ? 2.591 -9.103 0.305 1.00 95.25 186 ASN A C 1
ATOM 1434 O O . ASN A 1 186 ? 2.009 -9.046 -0.774 1.00 95.25 186 ASN A O 1
ATOM 1438 N N . ARG A 1 187 ? 3.526 -8.203 0.645 1.00 95.62 187 ARG A N 1
ATOM 1439 C CA . ARG A 1 187 ? 3.946 -7.094 -0.230 1.00 95.62 187 ARG A CA 1
ATOM 1440 C C . ARG A 1 187 ? 4.507 -7.590 -1.563 1.00 95.62 187 ARG A C 1
ATOM 1442 O O . ARG A 1 187 ? 4.178 -7.027 -2.604 1.00 95.62 187 ARG A O 1
ATOM 1449 N N . GLN A 1 188 ? 5.356 -8.617 -1.541 1.00 95.75 188 GLN A N 1
ATOM 1450 C CA . GLN A 1 188 ? 5.941 -9.180 -2.761 1.00 95.75 188 GLN A CA 1
ATOM 1451 C C . GLN A 1 188 ? 4.890 -9.876 -3.631 1.00 95.75 188 GLN A C 1
ATOM 1453 O O . GLN A 1 188 ? 4.889 -9.678 -4.847 1.00 95.75 188 GLN A O 1
ATOM 1458 N N . ALA A 1 189 ? 3.982 -10.644 -3.019 1.00 95.06 189 ALA A N 1
ATOM 1459 C CA . ALA A 1 189 ? 2.865 -11.269 -3.723 1.00 95.06 189 ALA A CA 1
ATOM 1460 C C . ALA A 1 189 ? 1.973 -10.209 -4.389 1.00 95.06 189 ALA A C 1
ATOM 1462 O O . ALA A 1 189 ? 1.786 -10.244 -5.607 1.00 95.06 189 ALA A O 1
ATOM 1463 N N . PHE A 1 190 ? 1.559 -9.196 -3.624 1.00 95.56 190 PHE A N 1
ATOM 1464 C CA . PHE A 1 190 ? 0.779 -8.073 -4.136 1.00 95.56 190 PHE A CA 1
ATOM 1465 C C . PHE A 1 190 ? 1.478 -7.363 -5.296 1.00 95.56 190 PHE A C 1
ATOM 1467 O O . PHE A 1 190 ? 0.850 -7.078 -6.313 1.00 95.56 190 PHE A O 1
ATOM 1474 N N . ALA A 1 191 ? 2.782 -7.086 -5.188 1.00 95.69 191 ALA A N 1
ATOM 1475 C CA . ALA A 1 191 ? 3.518 -6.404 -6.248 1.00 95.69 191 ALA A CA 1
ATOM 1476 C C . ALA A 1 191 ? 3.527 -7.204 -7.559 1.00 95.69 191 ALA A C 1
ATOM 1478 O O . ALA A 1 191 ? 3.325 -6.623 -8.627 1.00 95.69 191 ALA A O 1
ATOM 1479 N N . LEU A 1 192 ? 3.694 -8.528 -7.485 1.00 94.31 192 LEU A N 1
ATOM 1480 C CA . LEU A 1 192 ? 3.636 -9.420 -8.647 1.00 94.31 192 LEU A CA 1
ATOM 1481 C C . LEU A 1 192 ? 2.247 -9.424 -9.297 1.00 94.31 192 LEU A C 1
ATOM 1483 O O . LEU A 1 192 ? 2.144 -9.300 -10.519 1.00 94.31 192 LEU A O 1
ATOM 1487 N N . GLU A 1 193 ? 1.182 -9.522 -8.503 1.00 92.94 193 GLU A N 1
ATOM 1488 C CA . GLU A 1 193 ? -0.193 -9.471 -9.011 1.00 92.94 193 GLU A CA 1
ATOM 1489 C C . GLU A 1 193 ? -0.549 -8.089 -9.571 1.00 92.94 193 GLU A C 1
ATOM 1491 O O . GLU A 1 193 ? -1.210 -7.950 -10.605 1.00 92.94 193 GLU A O 1
ATOM 1496 N N . PHE A 1 194 ? -0.089 -7.028 -8.912 1.00 93.75 194 PHE A N 1
ATOM 1497 C CA . PHE A 1 194 ? -0.310 -5.656 -9.336 1.00 93.75 194 PHE A CA 1
ATOM 1498 C C . PHE A 1 194 ? 0.287 -5.400 -10.720 1.00 93.75 194 PHE A C 1
ATOM 1500 O O . PHE A 1 194 ? -0.430 -4.941 -11.607 1.00 93.75 194 PHE A O 1
ATOM 1507 N N . VAL A 1 195 ? 1.551 -5.765 -10.964 1.00 93.00 195 VAL A N 1
ATOM 1508 C CA . VAL A 1 195 ? 2.199 -5.507 -12.265 1.00 93.00 195 VAL A CA 1
ATOM 1509 C C . VAL A 1 195 ? 1.611 -6.316 -13.419 1.00 93.00 195 VAL A C 1
ATOM 1511 O O . VAL A 1 195 ? 1.700 -5.877 -14.566 1.00 93.00 195 VAL A O 1
ATOM 1514 N N . GLN A 1 196 ? 0.954 -7.446 -13.141 1.00 90.25 196 GLN A N 1
ATOM 1515 C CA . GLN A 1 196 ? 0.167 -8.169 -14.144 1.00 90.25 196 GLN A CA 1
ATOM 1516 C C . GLN A 1 196 ? -1.072 -7.365 -14.569 1.00 90.25 196 GLN A C 1
ATOM 1518 O O . GLN A 1 196 ? -1.355 -7.259 -15.764 1.00 90.25 196 GLN A O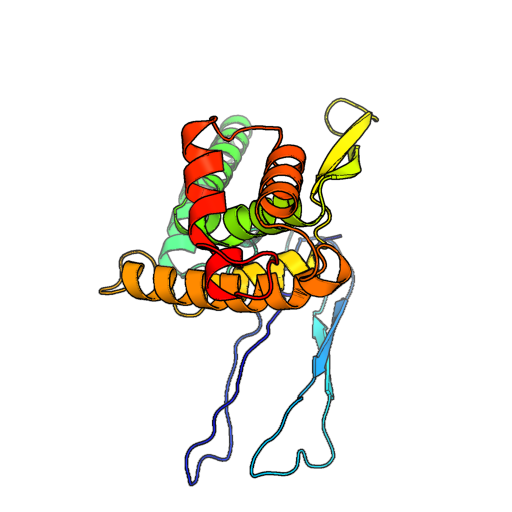 1
ATOM 1523 N N . ARG A 1 197 ? -1.765 -6.721 -13.616 1.00 87.56 197 ARG A N 1
ATOM 1524 C CA . ARG A 1 197 ? -2.920 -5.841 -13.891 1.00 87.56 197 ARG A CA 1
ATOM 1525 C C . ARG A 1 197 ? -2.537 -4.601 -14.710 1.00 87.56 197 ARG A C 1
ATOM 1527 O O . ARG A 1 197 ? -3.371 -4.074 -15.443 1.00 87.56 197 ARG A O 1
ATOM 1534 N N . LEU A 1 198 ? -1.279 -4.155 -14.635 1.00 81.50 198 LEU A N 1
ATOM 1535 C CA . LEU A 1 198 ? -0.784 -2.964 -15.340 1.00 81.50 198 LEU A CA 1
ATOM 1536 C C . LEU A 1 198 ? -0.547 -3.154 -16.840 1.00 81.50 198 LEU A C 1
ATOM 1538 O O . LEU A 1 198 ? -0.279 -2.164 -17.517 1.00 81.50 198 LEU A O 1
ATOM 1542 N N . ALA A 1 199 ? -0.613 -4.374 -17.383 1.00 74.06 199 ALA A N 1
ATOM 1543 C CA . ALA A 1 199 ? -0.207 -4.645 -18.766 1.00 74.06 199 ALA A CA 1
ATOM 1544 C C . ALA A 1 199 ? -0.933 -3.779 -19.817 1.00 74.06 199 ALA A C 1
ATOM 1546 O O . ALA A 1 199 ? -0.362 -3.486 -20.864 1.00 74.06 199 ALA A O 1
ATOM 1547 N N . ALA A 1 200 ? -2.157 -3.323 -19.528 1.00 77.69 200 ALA A N 1
ATOM 1548 C CA . ALA A 1 200 ? -2.898 -2.413 -20.402 1.00 77.69 200 ALA A CA 1
ATOM 1549 C C . ALA A 1 200 ? -2.384 -0.959 -20.363 1.00 77.69 200 ALA A C 1
ATOM 1551 O O . ALA A 1 200 ? -2.391 -0.282 -21.387 1.00 77.69 200 ALA A O 1
ATOM 1552 N N . ALA A 1 201 ? -1.944 -0.468 -19.198 1.00 82.62 201 ALA A N 1
ATOM 1553 C CA . ALA A 1 201 ? -1.443 0.901 -19.028 1.00 82.62 201 ALA A CA 1
ATOM 1554 C C . ALA A 1 201 ? 0.066 1.026 -19.294 1.00 82.62 201 ALA A C 1
ATOM 1556 O O . ALA A 1 201 ? 0.538 2.071 -19.738 1.00 82.62 201 ALA A O 1
ATOM 1557 N N . LEU A 1 202 ? 0.811 -0.048 -19.029 1.00 90.69 202 LEU A N 1
ATOM 1558 C CA . LEU A 1 202 ? 2.249 -0.188 -19.235 1.00 90.69 202 LEU A CA 1
ATOM 1559 C C . LEU A 1 202 ? 2.492 -1.493 -20.015 1.00 90.69 202 LEU A C 1
ATOM 1561 O O . LEU A 1 202 ? 2.655 -2.554 -19.394 1.00 90.69 202 LEU A O 1
ATOM 1565 N N . PRO A 1 203 ? 2.458 -1.447 -21.361 1.00 92.50 203 PRO A N 1
ATOM 1566 C CA . PRO A 1 203 ? 2.644 -2.622 -22.206 1.00 92.50 203 PRO A CA 1
ATOM 1567 C C . PRO A 1 203 ? 3.996 -3.296 -21.976 1.00 92.50 203 PRO A C 1
ATOM 1569 O O . PRO A 1 203 ? 5.014 -2.623 -21.837 1.00 92.50 203 PRO A O 1
ATOM 1572 N N . THR A 1 204 ? 4.037 -4.629 -22.020 1.00 94.25 204 THR A N 1
ATOM 1573 C CA . THR A 1 204 ? 5.298 -5.381 -21.872 1.00 94.25 204 THR A CA 1
ATOM 1574 C C . THR A 1 204 ? 6.281 -5.132 -23.009 1.00 94.25 204 THR A C 1
ATOM 1576 O O . THR A 1 204 ? 7.456 -5.420 -22.849 1.00 94.25 204 THR A O 1
ATOM 1579 N N . SER A 1 205 ? 5.823 -4.586 -24.139 1.00 94.25 205 SER A N 1
ATOM 1580 C CA . SER A 1 205 ? 6.661 -4.205 -25.279 1.00 94.25 205 SER A CA 1
ATOM 1581 C C . SER A 1 205 ? 7.478 -2.928 -25.052 1.00 94.25 205 SER A C 1
ATOM 1583 O O . SER A 1 205 ? 8.271 -2.574 -25.919 1.00 94.25 205 SER A O 1
ATOM 1585 N N . MET A 1 206 ? 7.263 -2.202 -23.947 1.00 95.50 206 MET A N 1
ATOM 1586 C CA . MET A 1 206 ? 8.101 -1.053 -23.588 1.00 95.50 206 MET A CA 1
ATOM 1587 C C . MET A 1 206 ? 9.525 -1.517 -23.291 1.00 95.50 206 MET A C 1
ATOM 1589 O O . MET A 1 206 ? 9.709 -2.568 -22.669 1.00 95.50 206 MET A O 1
ATOM 1593 N N . SER A 1 207 ? 10.518 -0.704 -23.656 1.00 97.44 207 SER A N 1
ATOM 1594 C CA . SER A 1 207 ? 11.886 -0.941 -23.199 1.00 97.44 207 SER A CA 1
ATOM 1595 C C . SER A 1 207 ? 11.999 -0.731 -21.679 1.00 97.44 207 SER A C 1
ATOM 1597 O O . SER A 1 207 ? 11.248 0.069 -21.104 1.00 97.44 207 SER A O 1
ATOM 1599 N N . PRO A 1 208 ? 12.965 -1.382 -21.004 1.00 97.88 208 PRO A N 1
ATOM 1600 C CA . PRO A 1 208 ? 13.211 -1.161 -19.578 1.00 97.88 208 PRO A CA 1
ATOM 1601 C C . PRO A 1 208 ? 13.409 0.315 -19.203 1.00 97.88 208 PRO A C 1
ATOM 1603 O O . PRO A 1 208 ? 12.904 0.767 -18.177 1.00 97.88 208 PRO A O 1
ATOM 1606 N N . ALA A 1 209 ? 14.095 1.088 -20.052 1.00 98.00 209 ALA A N 1
ATOM 1607 C CA . ALA A 1 209 ? 14.313 2.515 -19.826 1.00 98.00 209 ALA A CA 1
ATOM 1608 C C . ALA A 1 209 ? 13.004 3.316 -19.868 1.00 98.00 209 ALA A C 1
ATOM 1610 O O . ALA A 1 209 ? 12.733 4.078 -18.944 1.00 98.00 209 ALA A O 1
ATOM 1611 N N . GLU A 1 210 ? 12.170 3.111 -20.892 1.00 97.44 210 GLU A N 1
ATOM 1612 C CA . GLU A 1 210 ? 10.883 3.808 -21.021 1.00 97.44 210 GLU A CA 1
ATOM 1613 C C . GLU A 1 210 ? 9.928 3.463 -19.877 1.00 97.44 210 GLU A C 1
ATOM 1615 O O . GLU A 1 210 ? 9.220 4.336 -19.378 1.00 97.44 210 GLU A O 1
ATOM 1620 N N . PHE A 1 211 ? 9.914 2.201 -19.444 1.00 96.94 211 PHE A N 1
ATOM 1621 C CA . PHE A 1 211 ? 9.106 1.762 -18.312 1.00 96.94 211 PHE A CA 1
ATOM 1622 C C . PHE A 1 211 ? 9.536 2.446 -17.010 1.00 96.94 211 PHE A C 1
ATOM 1624 O O . PHE A 1 211 ? 8.704 3.064 -16.344 1.00 96.94 211 PHE A O 1
ATOM 1631 N N . VAL A 1 212 ? 10.832 2.409 -16.678 1.00 97.50 212 VAL A N 1
ATOM 1632 C CA . VAL A 1 212 ? 11.369 3.059 -15.470 1.00 97.50 212 VAL A CA 1
ATOM 1633 C C . VAL A 1 212 ? 11.145 4.572 -15.513 1.00 97.50 212 VAL A C 1
ATOM 1635 O O . VAL A 1 212 ? 10.709 5.155 -14.520 1.00 97.50 212 VAL A O 1
ATOM 1638 N N . ASP A 1 213 ? 11.367 5.212 -16.662 1.00 97.94 213 ASP A N 1
ATOM 1639 C CA . ASP A 1 213 ? 11.152 6.652 -16.824 1.00 97.94 213 ASP A CA 1
ATOM 1640 C C . ASP A 1 213 ? 9.687 7.041 -16.671 1.00 97.94 213 ASP A C 1
ATOM 1642 O O . ASP A 1 213 ? 9.380 8.061 -16.053 1.00 97.94 213 ASP A O 1
ATOM 1646 N N . LYS A 1 214 ? 8.765 6.217 -17.179 1.00 96.19 214 LYS A N 1
ATOM 1647 C CA . LYS A 1 214 ? 7.330 6.458 -17.034 1.00 96.19 214 LYS A CA 1
ATOM 1648 C C . LYS A 1 214 ? 6.895 6.392 -15.571 1.00 96.19 214 LYS A C 1
ATOM 1650 O O . LYS A 1 214 ? 6.179 7.287 -15.117 1.00 96.19 214 LYS A O 1
ATOM 1655 N N . LEU A 1 215 ? 7.350 5.375 -14.836 1.00 96.31 215 LEU A N 1
ATOM 1656 C CA . LEU A 1 215 ? 7.079 5.248 -13.402 1.00 96.31 215 LEU A CA 1
ATOM 1657 C C . LEU A 1 215 ? 7.683 6.417 -12.616 1.00 96.31 215 LEU A C 1
ATOM 1659 O O . LEU A 1 215 ? 7.005 7.014 -11.779 1.00 96.31 215 LEU A O 1
ATOM 1663 N N . ASN A 1 216 ? 8.933 6.784 -12.915 1.00 97.44 216 ASN A N 1
ATOM 1664 C CA . ASN A 1 216 ? 9.623 7.885 -12.249 1.00 97.44 216 ASN A CA 1
ATOM 1665 C C . ASN A 1 216 ? 8.931 9.228 -12.514 1.00 97.44 216 ASN A C 1
ATOM 1667 O O . ASN A 1 216 ? 8.711 10.001 -11.585 1.00 97.44 216 ASN A O 1
ATOM 1671 N N . ALA A 1 217 ? 8.505 9.484 -13.753 1.00 97.12 217 ALA A N 1
ATOM 1672 C CA . ALA A 1 217 ? 7.760 10.688 -14.104 1.00 97.12 217 ALA A CA 1
ATOM 1673 C C . ALA A 1 217 ? 6.446 10.794 -13.317 1.00 97.12 217 ALA A C 1
ATOM 1675 O O . ALA A 1 217 ? 6.138 11.852 -12.766 1.00 97.12 217 ALA A O 1
ATOM 1676 N N . ASN A 1 218 ? 5.703 9.691 -13.195 1.00 95.69 218 ASN A N 1
ATOM 1677 C CA . ASN A 1 218 ? 4.486 9.634 -12.385 1.00 95.69 218 ASN A CA 1
ATOM 1678 C C . ASN A 1 218 ? 4.765 9.835 -10.882 1.00 95.69 218 ASN A C 1
ATOM 1680 O O . ASN A 1 218 ? 3.957 10.436 -10.172 1.00 95.69 218 ASN A O 1
ATOM 1684 N N . ALA A 1 219 ? 5.924 9.377 -10.401 1.00 94.81 219 ALA A N 1
ATOM 1685 C CA . ALA A 1 219 ? 6.388 9.581 -9.030 1.00 94.81 219 ALA A CA 1
ATOM 1686 C C . ALA A 1 219 ? 6.896 11.010 -8.751 1.00 94.81 219 ALA A C 1
ATOM 1688 O O . ALA A 1 219 ? 7.189 11.330 -7.602 1.00 94.81 219 ALA A O 1
ATOM 1689 N N . GLY A 1 220 ? 6.995 11.876 -9.767 1.00 95.25 220 GLY A N 1
ATOM 1690 C CA . GLY A 1 220 ? 7.528 13.235 -9.628 1.00 95.25 220 GLY A CA 1
ATOM 1691 C C . GLY A 1 220 ? 9.039 13.349 -9.842 1.00 95.25 220 GLY A C 1
ATOM 1692 O O . GLY A 1 220 ? 9.647 14.293 -9.351 1.00 95.25 220 GLY A O 1
ATOM 1693 N N . ASN A 1 221 ? 9.636 12.420 -10.592 1.00 96.38 221 ASN A N 1
ATOM 1694 C CA . ASN A 1 221 ? 11.066 12.349 -10.909 1.00 96.38 221 ASN A CA 1
ATOM 1695 C C . ASN A 1 221 ? 11.964 12.247 -9.667 1.00 96.38 221 ASN A C 1
ATOM 1697 O O . ASN A 1 221 ? 12.964 12.952 -9.550 1.00 96.38 221 ASN A O 1
ATOM 1701 N N . ILE A 1 222 ? 11.590 11.372 -8.733 1.00 95.56 222 ILE A N 1
ATOM 1702 C CA . ILE A 1 222 ? 12.292 11.193 -7.456 1.00 95.56 222 ILE A CA 1
ATOM 1703 C C . ILE A 1 222 ? 13.576 10.363 -7.569 1.00 95.56 222 ILE A C 1
ATOM 1705 O O . ILE A 1 222 ? 14.433 10.480 -6.699 1.00 95.56 222 ILE A O 1
ATOM 1709 N N . LEU A 1 223 ? 13.715 9.526 -8.605 1.00 97.31 223 LEU A N 1
ATOM 1710 C CA . LEU A 1 223 ? 14.896 8.678 -8.764 1.00 97.31 223 LEU A CA 1
ATOM 1711 C C . LEU A 1 223 ? 16.103 9.499 -9.222 1.00 97.31 223 LEU A C 1
ATOM 1713 O O . LEU A 1 223 ? 16.048 10.210 -10.230 1.00 97.31 223 LEU A O 1
ATOM 1717 N N . SER A 1 224 ? 17.227 9.312 -8.537 1.00 98.00 224 SER A N 1
ATOM 1718 C CA . SER A 1 224 ? 18.543 9.723 -9.017 1.00 98.00 224 SER A CA 1
ATOM 1719 C C . SER A 1 224 ? 18.962 8.932 -10.264 1.00 98.00 224 SER A C 1
ATOM 1721 O O . SER A 1 224 ? 18.421 7.869 -10.578 1.00 98.00 224 SER A O 1
ATOM 1723 N N . ALA A 1 225 ? 19.998 9.411 -10.961 1.00 97.94 225 ALA A N 1
ATOM 1724 C CA . ALA A 1 225 ? 20.558 8.708 -12.117 1.00 97.94 225 ALA A CA 1
ATOM 1725 C C . ALA A 1 225 ? 21.013 7.272 -11.781 1.00 97.94 225 ALA A C 1
ATOM 1727 O O . ALA A 1 225 ? 20.827 6.362 -12.590 1.00 97.94 225 ALA A O 1
ATOM 1728 N N . ASN A 1 226 ? 21.552 7.056 -10.576 1.00 98.25 226 ASN A N 1
ATOM 1729 C CA . ASN A 1 226 ? 22.016 5.744 -10.120 1.00 98.25 226 ASN A CA 1
ATOM 1730 C C . ASN A 1 226 ? 20.854 4.802 -9.781 1.00 98.25 226 ASN A C 1
ATOM 1732 O O . ASN A 1 226 ? 20.901 3.624 -10.136 1.00 98.25 226 ASN A O 1
ATOM 1736 N N . GLU A 1 227 ? 19.801 5.305 -9.134 1.00 98.19 227 GLU A N 1
ATOM 1737 C CA . GLU A 1 227 ? 18.606 4.506 -8.825 1.00 98.19 227 GLU A CA 1
ATOM 1738 C C . GLU A 1 227 ? 17.863 4.127 -10.105 1.00 98.19 227 GLU A C 1
ATOM 1740 O O . GLU A 1 227 ? 17.499 2.968 -10.286 1.00 98.19 227 GLU A O 1
ATOM 1745 N N . ARG A 1 228 ? 17.740 5.070 -11.047 1.00 98.00 228 ARG A N 1
ATOM 1746 C CA . ARG A 1 228 ? 17.212 4.802 -12.387 1.00 98.00 228 ARG A CA 1
ATOM 1747 C C . ARG A 1 228 ? 18.011 3.706 -13.097 1.00 98.00 228 ARG A C 1
ATOM 1749 O O . ARG A 1 228 ? 17.420 2.774 -13.632 1.00 98.00 228 ARG A O 1
ATOM 1756 N N . ALA A 1 229 ? 19.343 3.800 -13.106 1.00 98.06 229 ALA A N 1
ATOM 1757 C CA . ALA A 1 229 ? 20.196 2.784 -13.726 1.00 98.06 229 ALA A CA 1
ATOM 1758 C C . ALA A 1 229 ? 20.037 1.415 -13.046 1.00 98.06 229 ALA A C 1
ATOM 1760 O O . ALA A 1 229 ? 19.930 0.397 -13.724 1.00 98.06 229 ALA A O 1
ATOM 1761 N N . THR A 1 230 ? 19.953 1.394 -11.715 1.00 98.19 230 THR A N 1
ATOM 1762 C CA . THR A 1 230 ? 19.712 0.171 -10.935 1.00 98.19 230 THR A CA 1
ATOM 1763 C C . THR A 1 230 ? 18.377 -0.474 -11.298 1.00 98.19 230 THR A C 1
ATOM 1765 O O . THR A 1 230 ? 18.343 -1.673 -11.554 1.00 98.19 230 THR A O 1
ATOM 1768 N N . ALA A 1 231 ? 17.305 0.316 -11.391 1.00 97.19 231 ALA A N 1
ATOM 1769 C CA . ALA A 1 231 ? 15.981 -0.172 -11.764 1.00 97.19 231 ALA A CA 1
ATOM 1770 C C . ALA A 1 231 ? 15.952 -0.743 -13.193 1.00 97.19 231 ALA A C 1
ATOM 1772 O O . ALA A 1 231 ? 15.379 -1.802 -13.426 1.00 97.19 231 ALA A O 1
ATOM 1773 N N . ILE A 1 232 ? 16.632 -0.095 -14.146 1.00 98.19 232 ILE A N 1
ATOM 1774 C CA . ILE A 1 232 ? 16.766 -0.612 -15.519 1.00 98.19 232 ILE A CA 1
ATOM 1775 C C . ILE A 1 232 ? 17.520 -1.948 -15.523 1.00 98.19 232 ILE A C 1
ATOM 1777 O O . ILE A 1 232 ? 17.105 -2.890 -16.196 1.00 98.19 232 ILE A O 1
ATOM 1781 N N . ASN A 1 233 ? 18.585 -2.060 -14.727 1.00 97.88 233 ASN A N 1
ATOM 1782 C CA . ASN A 1 233 ? 19.408 -3.267 -14.653 1.00 97.88 233 ASN A CA 1
ATOM 1783 C C . ASN A 1 233 ? 18.668 -4.485 -14.069 1.00 97.88 233 ASN A C 1
ATOM 1785 O O . ASN A 1 233 ? 19.116 -5.610 -14.291 1.00 97.88 233 ASN A O 1
ATOM 1789 N N . LEU A 1 234 ? 17.522 -4.306 -13.395 1.00 97.19 234 LEU A N 1
ATOM 1790 C CA . LEU A 1 234 ? 16.657 -5.419 -12.968 1.00 97.19 234 LEU A CA 1
ATOM 1791 C C . LEU A 1 234 ? 16.149 -6.254 -14.154 1.00 97.19 234 LEU A C 1
ATOM 1793 O O . LEU A 1 234 ? 15.879 -7.445 -14.001 1.00 97.19 234 LEU A O 1
ATOM 1797 N N . PHE A 1 235 ? 16.049 -5.650 -15.341 1.00 97.56 235 PHE A N 1
ATOM 1798 C CA . PHE A 1 235 ? 15.643 -6.321 -16.578 1.00 97.56 235 PHE A CA 1
ATOM 1799 C C . PHE A 1 235 ? 16.815 -7.000 -17.313 1.00 97.56 235 PHE A C 1
ATOM 1801 O O . PHE A 1 235 ? 16.602 -7.677 -18.321 1.00 97.56 235 PHE A O 1
ATOM 1808 N N . GLY A 1 236 ? 18.051 -6.860 -16.818 1.00 95.31 236 GLY A N 1
ATOM 1809 C CA . GLY A 1 236 ? 19.250 -7.410 -17.448 1.00 95.31 236 GLY A CA 1
ATOM 1810 C C . GLY A 1 236 ? 19.428 -6.913 -18.886 1.00 95.31 236 GLY A C 1
ATOM 1811 O O . GLY A 1 236 ? 19.328 -5.721 -19.155 1.00 95.31 236 GLY A O 1
ATOM 1812 N N . ASN A 1 237 ? 19.664 -7.840 -19.819 1.00 93.31 237 ASN A N 1
ATOM 1813 C CA . ASN A 1 237 ? 19.801 -7.540 -21.251 1.00 93.31 237 ASN A CA 1
ATOM 1814 C C . ASN A 1 237 ? 18.466 -7.631 -22.020 1.00 93.31 237 ASN A C 1
ATOM 1816 O O . ASN A 1 237 ? 18.478 -7.754 -23.245 1.00 93.31 237 ASN A O 1
ATOM 1820 N N . SER A 1 238 ? 17.322 -7.645 -21.324 1.00 94.56 238 SER A N 1
ATOM 1821 C CA . SER A 1 238 ? 16.014 -7.688 -21.981 1.00 94.56 238 SER A CA 1
ATOM 1822 C C . SER A 1 238 ? 15.775 -6.421 -22.802 1.00 94.56 238 SER A C 1
ATOM 1824 O O . SER A 1 238 ? 16.064 -5.311 -22.357 1.00 94.56 238 SER A O 1
ATOM 1826 N N . ILE A 1 239 ? 15.202 -6.584 -23.993 1.00 94.88 239 ILE A N 1
ATOM 1827 C CA . ILE A 1 239 ? 14.744 -5.462 -24.828 1.00 94.88 239 ILE A CA 1
ATOM 1828 C C . ILE A 1 239 ? 13.352 -4.966 -24.424 1.00 94.88 239 ILE A C 1
ATOM 1830 O O . ILE A 1 239 ? 12.929 -3.900 -24.862 1.00 94.88 239 ILE A O 1
ATOM 1834 N N . ASP A 1 240 ? 12.649 -5.745 -23.605 1.00 95.56 240 ASP A N 1
ATOM 1835 C CA . ASP A 1 240 ? 11.263 -5.531 -23.223 1.00 95.56 240 ASP A CA 1
ATOM 1836 C C . ASP A 1 240 ? 11.070 -5.680 -21.705 1.00 95.56 240 ASP A C 1
ATOM 1838 O O . ASP A 1 240 ? 12.004 -5.987 -20.954 1.00 95.56 240 ASP A O 1
ATOM 1842 N N . THR A 1 241 ? 9.841 -5.470 -21.245 1.00 95.56 241 THR A N 1
ATOM 1843 C CA . THR A 1 241 ? 9.467 -5.538 -19.828 1.00 95.56 241 THR A CA 1
ATOM 1844 C C . THR A 1 241 ? 8.593 -6.752 -19.513 1.00 95.56 241 THR A C 1
ATOM 1846 O O . THR A 1 241 ? 7.794 -6.723 -18.584 1.00 95.56 241 THR A O 1
ATOM 1849 N N . SER A 1 242 ? 8.732 -7.858 -20.250 1.00 94.38 242 SER A N 1
ATOM 1850 C CA . SER A 1 242 ? 7.973 -9.098 -19.999 1.00 94.38 242 SER A CA 1
ATOM 1851 C C . SER A 1 242 ? 8.293 -9.770 -18.651 1.00 94.38 242 SER A C 1
ATOM 1853 O O . SER A 1 242 ? 7.460 -10.504 -18.116 1.00 94.38 242 SER A O 1
ATOM 1855 N N . SER A 1 243 ? 9.463 -9.498 -18.058 1.00 94.62 243 SER A N 1
ATOM 1856 C CA . SER A 1 243 ? 9.864 -10.039 -16.750 1.00 94.62 243 SER A CA 1
ATOM 1857 C C . SER A 1 243 ? 9.015 -9.469 -15.608 1.00 94.62 243 SER A C 1
ATOM 1859 O O . SER A 1 243 ? 9.247 -8.358 -15.130 1.00 94.62 243 SER A O 1
ATOM 1861 N N . LEU A 1 244 ? 8.058 -10.260 -15.116 1.00 92.50 244 LEU A N 1
ATOM 1862 C CA . LEU A 1 244 ? 7.190 -9.877 -13.994 1.00 92.50 244 LEU A CA 1
ATOM 1863 C C . LEU A 1 244 ? 7.978 -9.559 -12.719 1.00 92.50 244 LEU A C 1
ATOM 1865 O O . LEU A 1 244 ? 7.681 -8.578 -12.044 1.00 92.50 244 LEU A O 1
ATOM 1869 N N . ASN A 1 245 ? 9.015 -10.347 -12.424 1.00 93.62 245 ASN A N 1
ATOM 1870 C CA . ASN A 1 245 ? 9.862 -10.124 -11.253 1.00 93.62 245 ASN A CA 1
ATOM 1871 C C . ASN A 1 245 ? 10.606 -8.788 -11.329 1.00 93.62 245 ASN A C 1
ATOM 1873 O O . ASN A 1 245 ? 10.727 -8.113 -10.313 1.00 93.62 245 ASN A O 1
ATOM 1877 N N . ALA A 1 246 ? 11.086 -8.400 -12.515 1.00 95.31 246 ALA A N 1
ATOM 1878 C CA . ALA A 1 246 ? 11.766 -7.119 -12.690 1.00 95.31 246 ALA A CA 1
ATOM 1879 C C . ALA A 1 246 ? 10.789 -5.940 -12.585 1.00 95.31 246 ALA A C 1
ATOM 1881 O O . ALA A 1 246 ? 11.129 -4.924 -11.997 1.00 95.31 246 ALA A O 1
ATOM 1882 N N . ARG A 1 247 ? 9.555 -6.085 -13.092 1.00 94.94 247 ARG A N 1
ATOM 1883 C CA . ARG A 1 247 ? 8.518 -5.046 -12.960 1.00 94.94 247 ARG A CA 1
ATOM 1884 C C . ARG A 1 247 ? 8.074 -4.813 -11.516 1.00 94.94 247 ARG A C 1
ATOM 1886 O O . ARG A 1 247 ? 7.668 -3.702 -11.197 1.00 94.94 247 ARG A O 1
ATOM 1893 N N . ALA A 1 248 ? 8.058 -5.862 -10.693 1.00 93.75 248 ALA A N 1
ATOM 1894 C CA . ALA A 1 248 ? 7.528 -5.829 -9.328 1.00 93.75 248 ALA A CA 1
ATOM 1895 C C . ALA A 1 248 ? 8.511 -5.273 -8.278 1.00 93.75 248 ALA A C 1
ATOM 1897 O O . ALA A 1 248 ? 8.134 -5.139 -7.114 1.00 93.75 248 ALA A O 1
ATOM 1898 N N . ARG A 1 249 ? 9.763 -5.004 -8.660 1.00 90.50 249 ARG A N 1
ATOM 1899 C CA . ARG A 1 249 ? 10.852 -4.557 -7.780 1.00 90.50 249 ARG A CA 1
ATOM 1900 C C . ARG A 1 249 ? 11.128 -3.071 -7.970 1.00 90.50 249 ARG A C 1
ATOM 1902 O O . ARG A 1 249 ? 11.440 -2.433 -6.942 1.00 90.50 249 ARG A O 1
#

pLDDT: mean 82.9, std 13.59, range [41.84, 98.25]

Secondary structure (DSSP, 8-state):
---SB--------PPTT---------B---S----EEEEEE-----SS---S-SEEEEEE---SS--TT-HHHHHHTTSS---HHHHHHHHHHHHTTTT-HHHHHHHHHHHHHHHHHSHHHHHTHHHHHHHHHHHH-EEEEEE-TTSSEEEEEES--HHHHHHHHHHHHTT--TTSTTHHHHHHHHHHHHHHHHHHHGGGTS-TTS-HHHHHHHHHHHTTS---HHHHHHHHHTTTT-SS---HHHHT-